Protein AF-A0A4S8KIC7-F1 (afdb_monomer_lite)

Structure (mmCIF, N/CA/C/O backbone):
data_AF-A0A4S8KIC7-F1
#
_entry.id   AF-A0A4S8KIC7-F1
#
loop_
_atom_site.group_PDB
_atom_site.id
_atom_site.type_symbol
_atom_site.label_atom_id
_atom_site.label_alt_id
_atom_site.label_comp_id
_atom_site.label_asym_id
_atom_site.label_entity_id
_atom_site.label_seq_id
_atom_site.pdbx_PDB_ins_code
_atom_site.Cartn_x
_atom_site.Cartn_y
_atom_site.Cartn_z
_atom_site.occupancy
_atom_site.B_iso_or_equiv
_atom_site.auth_seq_id
_atom_site.auth_comp_id
_atom_site.auth_asym_id
_atom_site.auth_atom_id
_atom_site.pdbx_PDB_model_num
ATOM 1 N N . ALA A 1 1 ? -53.647 -19.947 39.043 1.00 36.19 1 ALA A N 1
ATOM 2 C CA . ALA A 1 1 ? -52.900 -20.150 37.783 1.00 36.19 1 ALA A CA 1
ATOM 3 C C . ALA A 1 1 ? -53.851 -19.927 36.614 1.00 36.19 1 ALA A C 1
ATOM 5 O O . ALA A 1 1 ? -55.031 -20.215 36.811 1.00 36.19 1 ALA A O 1
ATOM 6 N N . PRO A 1 2 ? -53.386 -19.446 35.448 1.00 43.44 2 PRO A N 1
ATOM 7 C CA . PRO A 1 2 ? -51.994 -19.138 35.049 1.00 43.44 2 PRO A CA 1
ATOM 8 C C . PRO A 1 2 ? -51.741 -17.606 35.077 1.00 43.44 2 PRO A C 1
ATOM 10 O O . PRO A 1 2 ? -52.701 -16.855 35.002 1.00 43.44 2 PRO A O 1
ATOM 13 N N . GLN A 1 3 ? -50.576 -16.984 35.299 1.00 40.72 3 GLN A N 1
ATOM 14 C CA . GLN A 1 3 ? -49.141 -17.275 35.136 1.00 40.72 3 GLN A CA 1
ATOM 15 C C . GLN A 1 3 ? -48.696 -17.688 33.726 1.00 40.72 3 GLN A C 1
ATOM 17 O O . GLN A 1 3 ? -48.726 -18.859 33.371 1.00 40.72 3 GLN A O 1
ATOM 22 N N . GLY A 1 4 ? -48.221 -16.694 32.978 1.00 33.19 4 GLY A N 1
ATOM 23 C CA . GLY A 1 4 ? -47.325 -16.796 31.826 1.00 33.19 4 GLY A CA 1
ATOM 24 C C . GLY A 1 4 ? -46.971 -15.357 31.445 1.00 33.19 4 GLY A C 1
ATOM 25 O O . GLY A 1 4 ? -47.868 -14.592 31.128 1.00 33.19 4 GLY A O 1
ATOM 26 N N . GLY A 1 5 ? -45.757 -14.847 31.601 1.00 32.28 5 GLY A N 1
ATOM 27 C CA . GLY A 1 5 ? -44.450 -15.483 31.545 1.00 32.28 5 GLY A CA 1
ATOM 28 C C . GLY A 1 5 ? -43.679 -14.677 30.507 1.00 32.28 5 GLY A C 1
ATOM 29 O O . GLY A 1 5 ? -43.641 -15.072 29.348 1.00 32.28 5 GLY A O 1
ATOM 30 N N . GLU A 1 6 ? -43.181 -13.501 30.897 1.00 36.47 6 GLU A N 1
ATOM 31 C CA . GLU A 1 6 ? -42.277 -12.708 30.062 1.00 36.47 6 GLU A CA 1
ATOM 32 C C . GLU A 1 6 ? -40.991 -13.518 29.885 1.00 36.47 6 GLU A C 1
ATOM 34 O O . GLU A 1 6 ? -40.173 -13.631 30.796 1.00 36.47 6 GLU A O 1
ATOM 39 N N . GLN A 1 7 ? -40.841 -14.149 28.723 1.00 36.03 7 GLN A N 1
ATOM 40 C CA . GLN A 1 7 ? -39.557 -14.682 28.296 1.00 36.03 7 GLN A CA 1
ATOM 41 C C . GLN A 1 7 ? -38.706 -13.498 27.844 1.00 36.03 7 GLN A C 1
ATOM 43 O O . GLN A 1 7 ? -38.745 -13.088 26.685 1.00 36.03 7 GLN A O 1
ATOM 48 N N . GLY A 1 8 ? -37.968 -12.924 28.794 1.00 31.67 8 GLY A N 1
ATOM 49 C CA . GLY A 1 8 ? -36.807 -12.106 28.486 1.00 31.67 8 GLY A CA 1
ATOM 50 C C . GLY A 1 8 ? -35.814 -12.969 27.719 1.00 31.67 8 GLY A C 1
ATOM 51 O O . GLY A 1 8 ? -35.263 -13.927 28.258 1.00 31.67 8 GLY A O 1
ATOM 52 N N . TYR A 1 9 ? -35.625 -12.667 26.439 1.00 33.66 9 TYR A N 1
ATOM 53 C CA . TYR A 1 9 ? -34.443 -13.121 25.728 1.00 33.66 9 TYR A CA 1
ATOM 54 C C . TYR A 1 9 ? -33.272 -12.293 26.256 1.00 33.66 9 TYR A C 1
ATOM 56 O O . TYR A 1 9 ? -33.010 -11.200 25.760 1.00 33.66 9 TYR A O 1
ATOM 64 N N . ASP A 1 10 ? -32.589 -12.810 27.278 1.00 31.97 10 ASP A N 1
ATOM 65 C CA . ASP A 1 10 ? -31.248 -12.354 27.632 1.00 31.97 10 ASP A CA 1
ATOM 66 C C . ASP A 1 10 ? -30.319 -12.725 26.473 1.00 31.97 10 ASP A C 1
ATOM 68 O O . ASP A 1 10 ? -29.732 -13.808 26.414 1.00 31.97 10 ASP A O 1
ATOM 72 N N . ILE A 1 11 ? -30.219 -11.828 25.494 1.00 33.72 11 ILE A N 1
ATOM 73 C CA . ILE A 1 11 ? -29.096 -11.830 24.568 1.00 33.72 11 ILE A CA 1
ATOM 74 C C . ILE A 1 11 ? -27.918 -11.355 25.408 1.00 33.72 11 ILE A C 1
ATOM 76 O O . ILE A 1 11 ? -27.780 -10.163 25.675 1.00 33.72 11 ILE A O 1
ATOM 80 N N . ALA A 1 12 ? -27.095 -12.294 25.868 1.00 29.61 12 ALA A N 1
ATOM 81 C CA . ALA A 1 12 ? -25.805 -11.970 26.447 1.00 29.61 12 ALA A CA 1
ATOM 82 C C . ALA A 1 12 ? -24.982 -11.241 25.373 1.00 29.61 12 ALA A C 1
ATOM 84 O O . ALA A 1 12 ? -24.420 -11.861 24.471 1.00 29.61 12 ALA A O 1
ATOM 85 N N . ILE A 1 13 ? -24.968 -9.909 25.434 1.00 32.53 13 ILE A N 1
ATOM 86 C CA . ILE A 1 13 ? -24.064 -9.084 24.642 1.00 32.53 13 ILE A CA 1
ATOM 87 C C . ILE A 1 13 ? -22.712 -9.163 25.346 1.00 32.53 13 ILE A C 1
ATOM 89 O O . ILE A 1 13 ? -22.381 -8.347 26.201 1.00 32.53 13 ILE A O 1
ATOM 93 N N . THR A 1 14 ? -21.938 -10.197 25.032 1.00 33.72 14 THR A N 1
ATOM 94 C CA . THR A 1 14 ? -20.499 -10.185 25.291 1.00 33.72 14 THR A CA 1
ATOM 95 C C . THR A 1 14 ? -19.873 -9.223 24.295 1.00 33.72 14 THR A C 1
ATOM 97 O O . THR A 1 14 ? -19.584 -9.604 23.166 1.00 33.72 14 THR A O 1
ATOM 100 N N . THR A 1 15 ? -19.712 -7.963 24.695 1.00 36.88 15 THR A N 1
ATOM 101 C CA . THR A 1 15 ? -18.732 -7.082 24.062 1.00 36.88 15 THR A CA 1
ATOM 102 C C . THR A 1 15 ? -17.375 -7.432 24.652 1.00 36.88 15 THR A C 1
ATOM 104 O O . THR A 1 15 ? -17.170 -7.279 25.861 1.00 36.88 15 THR A O 1
ATOM 107 N N . SER A 1 16 ? -16.451 -7.902 23.823 1.00 40.59 16 SER A N 1
ATOM 108 C CA . SER A 1 16 ? -15.041 -7.784 24.174 1.00 40.59 16 SER A CA 1
ATOM 109 C C . SER A 1 16 ? -14.706 -6.288 24.219 1.00 40.59 16 SER A C 1
ATOM 111 O O . SER A 1 16 ? -15.275 -5.519 23.439 1.00 40.59 16 SER A O 1
ATOM 113 N N . PRO A 1 17 ? -13.830 -5.824 25.125 1.00 36.69 17 PRO A N 1
ATOM 114 C CA . PRO A 1 17 ? -13.201 -4.525 24.930 1.00 36.69 17 PRO A CA 1
ATOM 115 C C . PRO A 1 17 ? -12.625 -4.500 23.511 1.00 36.69 17 PRO A C 1
ATOM 117 O O . PRO A 1 17 ? -12.058 -5.511 23.085 1.00 36.69 17 PRO A O 1
ATOM 120 N N . ILE A 1 18 ? -12.742 -3.377 22.793 1.00 42.50 18 ILE A N 1
ATOM 121 C CA . ILE A 1 18 ? -11.850 -3.140 21.649 1.00 42.50 18 ILE A CA 1
ATOM 122 C C . ILE A 1 18 ? -10.452 -3.423 22.186 1.00 42.50 18 ILE A C 1
ATOM 124 O O . ILE A 1 18 ? -10.105 -2.882 23.238 1.00 42.50 18 ILE A O 1
ATOM 128 N N . GLN A 1 19 ? -9.715 -4.336 21.551 1.00 41.53 19 GLN A N 1
ATOM 129 C CA . GLN A 1 19 ? -8.368 -4.669 21.990 1.00 41.53 19 GLN A CA 1
ATOM 130 C C . GLN A 1 19 ? -7.535 -3.384 21.978 1.00 41.53 19 GLN A C 1
ATOM 132 O O . GLN A 1 19 ? -7.029 -2.952 20.946 1.00 41.53 19 GLN A O 1
ATOM 137 N N . GLU A 1 20 ? -7.397 -2.752 23.142 1.00 43.84 20 GLU A N 1
ATOM 138 C CA . GLU A 1 20 ? -6.327 -1.806 23.390 1.00 43.84 20 GLU A CA 1
ATOM 139 C C . GLU A 1 20 ? -5.037 -2.623 23.411 1.00 43.84 20 GLU A C 1
ATOM 141 O O . GLU A 1 20 ? -4.632 -3.163 24.437 1.00 43.84 20 GLU A O 1
ATOM 146 N N . GLY A 1 21 ? -4.420 -2.754 22.240 1.00 40.81 21 GLY A N 1
ATOM 147 C CA . GLY A 1 21 ? -3.062 -3.252 22.107 1.00 40.81 21 GLY A CA 1
ATOM 148 C C . GLY A 1 21 ? -2.950 -4.667 21.551 1.00 40.81 21 GLY A C 1
ATOM 149 O O . GLY A 1 21 ? -3.230 -5.665 22.212 1.00 40.81 21 GLY A O 1
ATOM 150 N N . VAL A 1 22 ? -2.359 -4.732 20.358 1.00 47.94 22 VAL A N 1
ATOM 151 C CA . VAL A 1 22 ? -1.262 -5.673 20.077 1.00 47.94 22 VAL A CA 1
ATOM 152 C C . VAL A 1 22 ? -0.297 -5.646 21.282 1.00 47.94 22 VAL A C 1
ATOM 154 O O . VAL A 1 22 ? -0.133 -4.565 21.860 1.00 47.94 22 VAL A O 1
ATOM 157 N N . PRO A 1 23 ? 0.306 -6.779 21.706 1.00 37.03 23 PRO A N 1
ATOM 158 C CA . PRO A 1 23 ? 1.160 -6.821 22.892 1.00 37.03 23 PRO A CA 1
ATOM 159 C C . PRO A 1 23 ? 2.139 -5.647 22.906 1.00 37.03 23 PRO A C 1
ATOM 161 O O . PRO A 1 23 ? 2.698 -5.330 21.852 1.00 37.03 23 PRO A O 1
ATOM 164 N N . GLU A 1 24 ? 2.311 -5.012 24.078 1.00 39.53 24 GLU A N 1
ATOM 165 C CA . GLU A 1 24 ? 3.352 -4.004 24.326 1.00 39.53 24 GLU A CA 1
ATOM 166 C C . GLU A 1 24 ? 4.579 -4.355 23.503 1.00 39.53 24 GLU A C 1
ATOM 168 O O . GLU A 1 24 ? 5.032 -5.496 23.614 1.00 39.53 24 GLU A O 1
ATOM 173 N N . ALA A 1 25 ? 5.043 -3.408 22.673 1.00 42.75 25 ALA A N 1
ATOM 174 C CA . ALA A 1 25 ? 6.206 -3.544 21.808 1.00 42.75 25 ALA A CA 1
ATOM 175 C C . ALA A 1 25 ? 7.261 -4.394 22.518 1.00 42.75 25 ALA A C 1
ATOM 177 O O . ALA A 1 25 ? 7.972 -3.910 23.402 1.00 42.75 25 ALA A O 1
ATOM 178 N N . GLY A 1 26 ? 7.274 -5.692 22.198 1.00 31.09 26 GLY A N 1
ATOM 179 C CA . GLY A 1 26 ? 8.176 -6.631 22.833 1.00 31.09 26 GLY A CA 1
ATOM 180 C C . GLY A 1 26 ? 9.554 -6.080 22.566 1.00 31.09 26 GLY A C 1
ATOM 181 O O . GLY A 1 26 ? 9.825 -5.774 21.409 1.00 31.09 26 GLY A O 1
ATOM 182 N N . ASN A 1 27 ? 10.335 -5.856 23.630 1.00 31.41 27 ASN A N 1
ATOM 183 C CA . ASN A 1 27 ? 11.675 -5.280 23.583 1.00 31.41 27 ASN A CA 1
ATOM 184 C C . ASN A 1 27 ? 12.395 -5.753 22.322 1.00 31.41 27 ASN A C 1
ATOM 186 O O . ASN A 1 27 ? 12.996 -6.832 22.307 1.00 31.41 27 ASN A O 1
ATOM 190 N N . TRP A 1 28 ? 12.347 -4.933 21.275 1.00 35.94 28 TRP A N 1
ATOM 191 C CA . TRP A 1 28 ? 13.302 -5.054 20.211 1.00 35.94 28 TRP A CA 1
ATOM 192 C C . TRP A 1 28 ? 14.625 -4.824 20.923 1.00 35.94 28 TRP A C 1
ATOM 194 O O . TRP A 1 28 ? 14.840 -3.785 21.555 1.00 35.94 28 TRP A O 1
ATOM 204 N N . LEU A 1 29 ? 15.507 -5.824 20.875 1.00 31.38 29 LEU A N 1
ATOM 205 C CA . LEU A 1 29 ? 16.918 -5.490 20.853 1.00 31.38 29 LEU A CA 1
ATOM 206 C C . LEU A 1 29 ? 17.023 -4.396 19.803 1.00 31.38 29 LEU A C 1
ATOM 208 O O . LEU A 1 29 ? 16.635 -4.625 18.661 1.00 31.38 29 LEU A O 1
ATOM 212 N N . ASP A 1 30 ? 17.429 -3.210 20.237 1.00 40.00 30 ASP A N 1
ATOM 213 C CA . ASP A 1 30 ? 17.688 -2.082 19.369 1.00 40.00 30 ASP A CA 1
ATOM 214 C C . ASP A 1 30 ? 18.748 -2.523 18.350 1.00 40.00 30 ASP A C 1
ATOM 216 O O . ASP A 1 30 ? 19.959 -2.440 18.581 1.00 40.00 30 ASP A O 1
ATOM 220 N N . THR A 1 31 ? 18.296 -3.096 17.234 1.00 40.59 31 THR A N 1
ATOM 221 C CA . THR A 1 31 ? 19.148 -3.583 16.148 1.00 40.59 31 THR A CA 1
ATOM 222 C C . THR A 1 31 ? 19.835 -2.419 15.442 1.00 40.59 31 THR A C 1
ATOM 224 O O . THR A 1 31 ? 20.752 -2.651 14.656 1.00 40.59 31 THR A O 1
ATOM 227 N N . ARG A 1 32 ? 19.538 -1.162 15.823 1.00 45.50 32 ARG A N 1
ATOM 228 C CA . ARG A 1 32 ? 20.353 0.017 15.484 1.00 45.50 32 ARG A CA 1
ATOM 229 C C . ARG A 1 32 ? 21.818 -0.126 15.887 1.00 45.50 32 ARG A C 1
ATOM 231 O O . ARG A 1 32 ? 22.658 0.608 15.384 1.00 45.50 32 ARG A O 1
ATOM 238 N N . SER A 1 33 ? 22.153 -1.059 16.778 1.00 39.94 33 SER A N 1
ATOM 239 C CA . SER A 1 33 ? 23.545 -1.305 17.162 1.00 39.94 33 SER A CA 1
ATOM 240 C C . SER A 1 33 ? 24.372 -2.076 16.117 1.00 39.94 33 SER A C 1
ATOM 242 O O . SER A 1 33 ? 25.595 -2.120 16.252 1.00 39.94 33 SER A O 1
ATOM 244 N N . SER A 1 34 ? 23.762 -2.616 15.051 1.00 44.88 34 SER A N 1
ATOM 245 C CA . SER A 1 34 ? 24.488 -3.266 13.941 1.00 44.88 34 SER A CA 1
ATOM 246 C C . SER A 1 34 ? 24.026 -2.893 12.529 1.00 44.88 34 SER A C 1
ATOM 248 O O . SER A 1 34 ? 24.691 -3.282 11.572 1.00 44.88 34 SER A O 1
ATOM 250 N N . VAL A 1 35 ? 22.925 -2.154 12.381 1.00 54.00 35 VAL A N 1
ATOM 251 C CA . VAL A 1 35 ? 22.466 -1.645 11.082 1.00 54.00 35 VAL A CA 1
ATOM 252 C C . VAL A 1 35 ? 23.336 -0.455 10.677 1.00 54.00 35 VAL A C 1
ATOM 254 O O . VAL A 1 35 ? 23.538 0.484 11.448 1.00 54.00 35 VAL A O 1
ATOM 257 N N . THR A 1 36 ? 23.901 -0.507 9.475 1.00 53.88 36 THR A N 1
ATOM 258 C CA . THR A 1 36 ? 24.663 0.607 8.907 1.00 53.88 36 THR A CA 1
ATOM 259 C C . THR A 1 36 ? 23.798 1.865 8.838 1.00 53.88 36 THR A C 1
ATOM 261 O O . THR A 1 36 ? 22.650 1.797 8.425 1.00 53.88 36 THR A O 1
ATOM 264 N N . LYS A 1 37 ? 24.361 3.022 9.202 1.00 64.81 37 LYS A N 1
ATOM 265 C CA . LYS A 1 37 ? 23.693 4.339 9.259 1.00 64.81 37 LYS A CA 1
ATOM 266 C C . LYS A 1 37 ? 23.305 4.925 7.880 1.00 64.81 37 LYS A C 1
ATOM 268 O O . LYS A 1 37 ? 23.241 6.141 7.753 1.00 64.81 37 LYS A O 1
ATOM 273 N N . TYR A 1 38 ? 23.189 4.102 6.846 1.00 79.31 38 TYR A N 1
ATOM 274 C CA . TYR A 1 38 ? 22.870 4.560 5.498 1.00 79.31 38 TYR A CA 1
ATOM 275 C C . TYR A 1 38 ? 21.392 4.330 5.249 1.00 79.31 38 TYR A C 1
ATOM 277 O O . TYR A 1 38 ? 20.903 3.224 5.475 1.00 79.31 38 TYR A O 1
ATOM 285 N N . GLU A 1 39 ? 20.716 5.375 4.801 1.00 91.00 39 GLU A N 1
ATOM 286 C CA . GLU A 1 39 ? 19.344 5.306 4.318 1.00 91.00 39 GLU A CA 1
ATOM 287 C C . GLU A 1 39 ? 19.343 4.753 2.882 1.00 91.00 39 GLU A C 1
ATOM 289 O O . GLU A 1 39 ? 20.375 4.751 2.197 1.00 91.00 39 GLU A O 1
ATOM 294 N N . LEU A 1 40 ? 18.207 4.238 2.410 1.00 94.56 40 LEU A N 1
ATOM 295 C CA . LEU A 1 40 ? 18.103 3.730 1.039 1.00 94.56 40 LEU A CA 1
ATOM 296 C C . LEU A 1 40 ? 18.411 4.849 0.037 1.00 94.56 40 LEU A C 1
ATOM 298 O O . LEU A 1 40 ? 19.139 4.623 -0.931 1.00 94.56 40 LEU A O 1
ATOM 302 N N . HIS A 1 41 ? 17.913 6.054 0.306 1.00 93.44 41 HIS A N 1
ATOM 303 C CA . HIS A 1 41 ? 18.119 7.244 -0.506 1.00 93.44 41 HIS A CA 1
ATOM 304 C C . HIS A 1 41 ? 19.598 7.659 -0.594 1.00 93.44 41 HIS A C 1
ATOM 306 O O . HIS A 1 41 ? 20.041 8.127 -1.642 1.00 93.44 41 HIS A O 1
ATOM 312 N N . ASP A 1 42 ? 20.404 7.417 0.449 1.00 92.44 42 ASP A N 1
ATOM 313 C CA . ASP A 1 42 ? 21.846 7.719 0.430 1.00 92.44 42 ASP A CA 1
ATOM 314 C C . ASP A 1 42 ? 22.605 6.872 -0.607 1.00 92.44 42 ASP A C 1
ATOM 316 O O . ASP A 1 42 ? 23.596 7.315 -1.194 1.00 92.44 42 ASP A O 1
ATOM 320 N N . VAL A 1 43 ? 22.161 5.629 -0.813 1.00 94.12 43 VAL A N 1
ATOM 321 C CA . VAL A 1 43 ? 22.787 4.662 -1.732 1.00 94.12 43 VAL A CA 1
ATOM 322 C C . VAL A 1 43 ? 22.117 4.691 -3.108 1.00 94.12 43 VAL A C 1
ATOM 324 O O . VAL A 1 43 ? 22.766 4.492 -4.141 1.00 94.12 43 VAL A O 1
ATOM 327 N N . HIS A 1 44 ? 20.814 4.949 -3.133 1.00 95.06 44 HIS A N 1
ATOM 328 C CA . HIS A 1 44 ? 19.971 4.964 -4.317 1.00 95.06 44 HIS A CA 1
ATOM 329 C C . HIS A 1 44 ? 19.120 6.249 -4.339 1.00 95.06 44 HIS A C 1
ATOM 331 O O . HIS A 1 44 ? 17.945 6.207 -3.978 1.00 95.06 44 HIS A O 1
ATOM 337 N N . PRO A 1 45 ? 19.666 7.378 -4.835 1.00 94.38 45 PRO A N 1
ATOM 338 C CA . PRO A 1 45 ? 19.066 8.716 -4.698 1.00 94.38 45 PRO A CA 1
ATOM 339 C C . PRO A 1 45 ? 17.752 8.929 -5.464 1.00 94.38 45 PRO A C 1
ATOM 341 O O . PRO A 1 45 ? 17.134 9.981 -5.356 1.00 94.38 45 PRO A O 1
ATOM 344 N N . HIS A 1 46 ? 17.312 7.944 -6.246 1.00 95.38 46 HIS A N 1
ATOM 345 C CA . HIS A 1 46 ? 16.040 7.984 -6.969 1.00 95.38 46 HIS A CA 1
ATOM 346 C C . HIS A 1 46 ? 14.925 7.205 -6.264 1.00 95.38 46 HIS A C 1
ATOM 348 O O . HIS A 1 46 ? 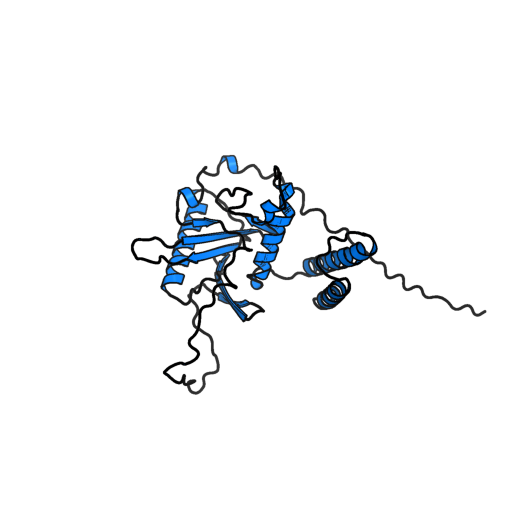13.825 7.107 -6.802 1.00 95.38 46 HIS A O 1
ATOM 354 N N . PHE A 1 47 ? 15.193 6.637 -5.085 1.00 97.06 47 PHE A N 1
ATOM 355 C CA . PHE A 1 47 ? 14.160 6.058 -4.233 1.00 97.06 47 PHE A CA 1
ATOM 356 C C . PHE A 1 47 ? 13.579 7.109 -3.304 1.00 97.06 47 PHE A C 1
ATOM 358 O O . PHE A 1 47 ? 14.317 7.816 -2.624 1.00 97.06 47 PHE A O 1
ATOM 365 N N . TYR A 1 48 ? 12.254 7.163 -3.248 1.00 95.75 48 TYR A N 1
ATOM 366 C CA . TYR A 1 48 ? 11.518 8.056 -2.373 1.00 95.75 48 TYR A CA 1
ATOM 367 C C . TYR A 1 48 ? 10.492 7.258 -1.568 1.00 95.75 48 TYR A C 1
ATOM 369 O O . TYR A 1 48 ? 9.703 6.502 -2.149 1.00 95.75 48 TYR A O 1
ATOM 377 N N . PRO A 1 49 ? 10.472 7.401 -0.236 1.00 96.19 49 PRO A N 1
ATOM 378 C CA . PRO A 1 49 ? 9.415 6.811 0.559 1.00 96.19 49 PRO A CA 1
ATOM 379 C C . PRO A 1 49 ? 8.078 7.491 0.236 1.00 96.19 49 PRO A C 1
ATOM 381 O O . PRO A 1 49 ? 8.017 8.693 -0.025 1.00 96.19 49 PRO A O 1
ATOM 384 N N . MET A 1 50 ? 6.988 6.727 0.258 1.00 94.50 50 MET A N 1
ATOM 385 C CA . MET A 1 50 ? 5.635 7.255 0.067 1.00 94.50 50 MET A CA 1
ATOM 386 C C . MET A 1 50 ? 4.655 6.691 1.095 1.00 94.50 50 MET A C 1
ATOM 388 O O . MET A 1 50 ? 4.873 5.616 1.653 1.00 94.50 50 MET A O 1
ATOM 392 N N . LEU A 1 51 ? 3.543 7.390 1.315 1.00 95.75 51 LEU A N 1
ATOM 393 C CA . LEU A 1 51 ? 2.410 6.854 2.062 1.00 95.75 51 LEU A CA 1
ATOM 394 C C . LEU A 1 51 ? 1.443 6.142 1.104 1.00 95.75 51 LEU A C 1
ATOM 396 O O . LEU A 1 51 ? 1.261 6.585 -0.028 1.00 95.75 51 LEU A O 1
ATOM 400 N N . PRO A 1 52 ? 0.749 5.083 1.544 1.00 96.12 52 PRO A N 1
ATOM 401 C CA . PRO A 1 52 ? -0.356 4.494 0.797 1.00 96.12 52 PRO A CA 1
ATOM 402 C C . PRO A 1 52 ? -1.394 5.529 0.342 1.00 96.12 52 PRO A C 1
ATOM 404 O O . PRO A 1 52 ? -1.840 5.475 -0.801 1.00 96.12 52 PRO A O 1
ATOM 407 N N . GLU A 1 53 ? -1.746 6.497 1.195 1.00 93.69 53 GLU A N 1
ATOM 408 C CA . GLU A 1 53 ? -2.738 7.528 0.858 1.00 93.69 53 GLU A CA 1
ATOM 409 C C . GLU A 1 53 ? -2.314 8.482 -0.269 1.00 93.69 53 GLU A C 1
ATOM 411 O O . GLU A 1 53 ? -3.176 9.115 -0.872 1.00 93.69 53 GLU A O 1
ATOM 416 N N . THR A 1 54 ? -1.015 8.571 -0.587 1.00 90.62 54 THR A N 1
ATOM 417 C CA .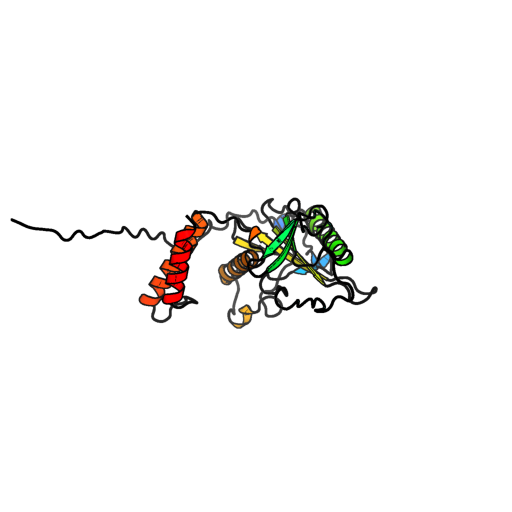 THR A 1 54 ? -0.508 9.397 -1.697 1.00 90.62 54 THR A CA 1
ATOM 418 C C . THR A 1 54 ? -0.456 8.643 -3.026 1.00 90.62 54 THR A C 1
ATOM 420 O O . THR A 1 54 ? 0.083 9.152 -4.010 1.00 90.62 54 THR A O 1
ATOM 423 N N . SER A 1 55 ? -1.021 7.431 -3.080 1.00 87.56 55 SER A N 1
ATOM 424 C CA . SER A 1 55 ? -1.194 6.679 -4.323 1.00 87.56 55 SER A CA 1
ATOM 425 C C . SER A 1 55 ? -1.953 7.501 -5.367 1.00 87.56 55 SER A C 1
ATOM 427 O O . SER A 1 55 ? -3.067 7.966 -5.134 1.00 87.56 55 SER A O 1
ATOM 429 N N . THR A 1 56 ? -1.378 7.604 -6.563 1.00 83.31 56 THR A N 1
ATOM 430 C CA . THR A 1 56 ? -1.961 8.315 -7.711 1.00 83.31 56 THR A CA 1
ATOM 431 C C . THR A 1 56 ? -2.913 7.440 -8.526 1.00 83.31 56 THR A C 1
ATOM 433 O O . THR A 1 56 ? -3.335 7.834 -9.614 1.00 83.31 56 THR A O 1
ATOM 436 N N . ARG A 1 57 ? -3.297 6.255 -8.023 1.00 83.44 57 ARG A N 1
ATOM 437 C CA . ARG A 1 57 ? -4.179 5.302 -8.720 1.00 83.44 57 ARG A CA 1
ATOM 438 C C . ARG A 1 57 ? -5.428 5.963 -9.310 1.00 83.44 57 ARG A C 1
ATOM 440 O O . ARG A 1 57 ? -5.826 5.625 -10.422 1.00 83.44 57 ARG A O 1
ATOM 447 N N . TYR A 1 58 ? -6.063 6.866 -8.563 1.00 77.56 58 TYR A N 1
ATOM 448 C CA . TYR A 1 58 ? -7.307 7.526 -8.980 1.00 77.56 58 TYR A CA 1
ATOM 449 C C . TYR A 1 58 ? -7.085 8.731 -9.902 1.00 77.56 58 TYR A C 1
ATOM 451 O O . TYR A 1 58 ? -8.016 9.148 -10.591 1.00 77.56 58 TYR A O 1
ATOM 459 N N . ASP A 1 59 ? -5.856 9.241 -9.963 1.00 75.62 59 ASP A N 1
ATOM 460 C CA . ASP A 1 59 ? -5.461 10.360 -10.820 1.00 75.62 59 ASP A CA 1
ATOM 461 C C . ASP A 1 59 ? -4.892 9.879 -12.163 1.00 75.62 59 ASP A C 1
ATOM 463 O O . ASP A 1 59 ? -5.014 10.565 -13.184 1.00 75.62 59 ASP A O 1
ATOM 467 N N . ALA A 1 60 ? -4.314 8.671 -12.181 1.00 64.31 60 ALA A N 1
ATOM 468 C CA . ALA A 1 60 ? -3.721 8.012 -13.338 1.00 64.31 60 ALA A CA 1
ATOM 469 C C . ALA A 1 60 ? -4.791 7.576 -14.357 1.00 64.31 60 ALA A C 1
ATOM 471 O O . ALA A 1 60 ? -5.074 6.397 -14.576 1.00 64.31 60 ALA A O 1
ATOM 472 N N . THR A 1 61 ? -5.395 8.551 -15.031 1.00 56.12 61 THR A N 1
ATOM 473 C CA . THR A 1 61 ? -6.334 8.320 -16.131 1.00 56.12 61 THR A CA 1
ATOM 474 C C . THR A 1 61 ? -5.571 8.018 -17.418 1.00 56.12 61 THR A C 1
ATOM 476 O O . THR A 1 61 ? -5.500 8.820 -18.348 1.00 56.12 61 THR A O 1
ATOM 479 N N . GLY A 1 62 ? -4.997 6.816 -17.498 1.00 61.31 62 GLY A N 1
ATOM 480 C CA . GLY A 1 62 ? -4.578 6.256 -18.779 1.00 61.31 62 GLY A CA 1
ATOM 481 C C . GLY A 1 62 ? -5.780 6.246 -19.725 1.00 61.31 62 GLY A C 1
ATOM 482 O O . GLY A 1 62 ? -6.757 5.531 -19.499 1.00 61.31 62 GLY A O 1
ATOM 483 N N . THR A 1 63 ? -5.757 7.079 -20.765 1.00 65.31 63 THR A N 1
ATOM 484 C CA . THR A 1 63 ? -6.864 7.150 -21.722 1.00 65.31 63 THR A CA 1
ATOM 485 C C . THR A 1 63 ? -6.644 6.123 -22.821 1.00 65.31 63 THR A C 1
ATOM 487 O O . THR A 1 63 ? -5.726 6.218 -23.629 1.00 65.31 63 THR A O 1
ATOM 490 N N . ILE A 1 64 ? -7.511 5.115 -22.864 1.00 70.19 64 ILE A N 1
ATOM 491 C CA . ILE A 1 64 ? -7.582 4.206 -24.006 1.00 70.19 64 ILE A CA 1
ATOM 492 C C . ILE A 1 64 ? -8.420 4.895 -25.081 1.00 70.19 64 ILE A C 1
ATOM 494 O O . ILE A 1 64 ? -9.518 5.388 -24.802 1.00 70.19 64 ILE A O 1
ATOM 498 N N . SER A 1 65 ? -7.911 4.934 -26.316 1.00 78.25 65 SER A N 1
ATOM 499 C CA . SER A 1 65 ? -8.682 5.460 -27.444 1.00 78.25 65 SER A CA 1
ATOM 500 C C . SER A 1 65 ? -10.017 4.727 -27.552 1.00 78.25 65 SER A C 1
ATOM 502 O O . SER A 1 65 ? -10.070 3.498 -27.593 1.00 78.25 65 SER A O 1
ATOM 504 N N . ARG A 1 66 ? -11.110 5.492 -27.636 1.00 79.50 66 ARG A N 1
ATOM 505 C CA . ARG A 1 66 ? -12.458 4.940 -27.845 1.00 79.50 66 ARG A CA 1
ATOM 506 C C . ARG A 1 66 ? -12.599 4.268 -29.207 1.00 79.50 66 ARG A C 1
ATOM 508 O O . ARG A 1 66 ? -13.466 3.417 -29.382 1.00 79.50 66 ARG A O 1
ATOM 515 N N . GLU A 1 67 ? -11.774 4.680 -30.161 1.00 84.00 67 GLU A N 1
ATOM 516 C CA . GLU A 1 67 ? -11.769 4.174 -31.523 1.00 84.00 67 GLU A CA 1
ATOM 517 C C . GLU A 1 67 ? -10.454 3.438 -31.772 1.00 84.00 67 GLU A C 1
ATOM 519 O O . GLU A 1 67 ? -9.368 4.005 -31.633 1.00 84.00 67 GLU A O 1
ATOM 524 N N . SER A 1 68 ? -10.563 2.163 -32.136 1.00 79.88 68 SER A N 1
ATOM 525 C CA . SER A 1 68 ? -9.459 1.408 -32.719 1.00 79.88 68 SER A CA 1
ATOM 526 C C . SER A 1 68 ? -9.600 1.480 -34.240 1.00 79.88 68 SER A C 1
ATOM 528 O O . SER A 1 68 ? -10.698 1.213 -34.740 1.00 79.88 68 SER A O 1
ATOM 530 N N . PRO A 1 69 ? -8.532 1.811 -34.991 1.00 78.62 69 PRO A N 1
ATOM 531 C CA . PRO A 1 69 ? -8.579 1.802 -36.453 1.00 78.62 69 PRO A CA 1
ATOM 532 C C . PRO A 1 69 ? -8.890 0.401 -37.001 1.00 78.62 69 PRO A C 1
ATOM 534 O O . PRO A 1 69 ? -9.497 0.273 -38.063 1.00 78.62 69 PRO A O 1
ATOM 537 N N . ASP A 1 70 ? -8.546 -0.641 -36.239 1.00 84.19 70 ASP A N 1
ATOM 538 C CA . ASP A 1 70 ? -8.770 -2.031 -36.602 1.00 84.19 70 ASP A CA 1
ATOM 539 C C . ASP A 1 70 ? -9.871 -2.673 -35.754 1.00 84.19 70 ASP A C 1
ATOM 541 O O . ASP A 1 70 ? -9.893 -2.580 -34.522 1.00 84.19 70 ASP A O 1
ATOM 545 N N . THR A 1 71 ? -10.779 -3.390 -36.421 1.00 86.25 71 THR A N 1
ATOM 546 C CA . THR A 1 71 ? -11.756 -4.250 -35.744 1.00 86.25 71 THR A CA 1
ATOM 547 C C . THR A 1 71 ? -11.052 -5.495 -35.214 1.00 86.25 71 THR A C 1
ATO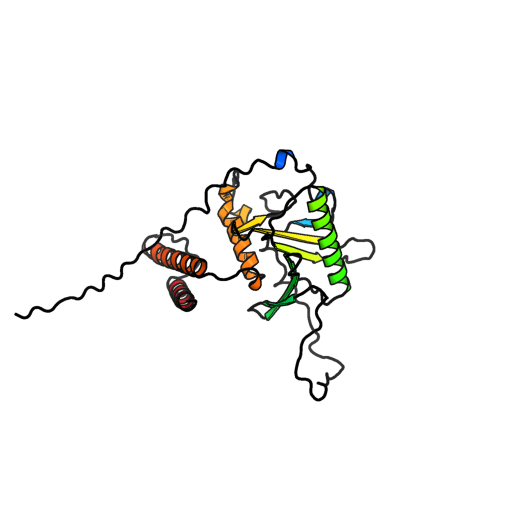M 549 O O . THR A 1 71 ? -10.611 -6.340 -35.999 1.00 86.25 71 THR A O 1
ATOM 552 N N . TYR A 1 72 ? -10.994 -5.642 -33.889 1.00 86.12 72 TYR A N 1
ATOM 553 C CA . TYR A 1 72 ? -10.493 -6.863 -33.264 1.00 86.12 72 TYR A CA 1
ATOM 554 C C . TYR A 1 72 ? -11.355 -8.068 -33.668 1.00 86.12 72 TYR A C 1
ATOM 556 O O . TYR A 1 72 ? -12.581 -8.055 -33.531 1.00 86.12 72 TYR A O 1
ATOM 564 N N . LYS A 1 73 ? -10.715 -9.128 -34.170 1.00 91.50 73 LYS A N 1
ATOM 565 C CA . LYS A 1 73 ? -11.382 -10.378 -34.551 1.00 91.50 73 LYS A CA 1
ATOM 566 C C . LYS A 1 73 ? -11.077 -11.441 -33.510 1.00 91.50 73 LYS A C 1
ATOM 568 O O . LYS A 1 73 ? -9.932 -11.861 -33.392 1.00 91.50 73 LYS A O 1
ATOM 573 N N . ILE A 1 74 ? -12.107 -11.910 -32.811 1.00 90.81 74 ILE A N 1
ATOM 574 C CA . ILE A 1 74 ? -11.986 -13.043 -31.890 1.00 90.81 74 ILE A CA 1
ATOM 575 C C . ILE A 1 74 ? -11.702 -14.304 -32.723 1.00 90.81 74 ILE A C 1
ATOM 577 O O . ILE A 1 74 ? -12.540 -14.666 -33.557 1.00 90.81 74 ILE A O 1
ATOM 581 N N . PRO A 1 75 ? -10.553 -14.979 -32.535 1.00 91.06 75 PRO A N 1
ATOM 582 C CA . PRO A 1 75 ? -10.247 -16.189 -33.288 1.00 91.06 75 PRO A CA 1
ATOM 583 C C . PRO A 1 75 ? -11.277 -17.303 -33.054 1.00 91.06 75 PRO A C 1
ATOM 585 O O . PRO A 1 75 ? -11.905 -17.404 -31.995 1.00 91.06 75 PRO A O 1
ATOM 588 N N . HIS A 1 76 ? -11.452 -18.174 -34.053 1.00 89.12 76 HIS A N 1
ATOM 589 C CA . HIS A 1 76 ? -12.321 -19.340 -33.908 1.00 89.12 76 HIS A CA 1
ATOM 590 C C . HIS A 1 76 ? -11.856 -20.212 -32.737 1.00 89.12 76 HIS A C 1
ATOM 592 O O . HIS A 1 76 ? -10.669 -20.482 -32.580 1.00 89.12 76 HIS A O 1
ATOM 598 N N . SER A 1 77 ? -12.818 -20.679 -31.939 1.00 90.75 77 SER A N 1
ATOM 599 C CA . SER A 1 77 ? -12.582 -21.558 -30.787 1.00 90.75 77 SER A CA 1
ATOM 600 C C . SER A 1 77 ? -11.797 -20.941 -29.620 1.00 90.75 77 SER A C 1
ATOM 602 O O . SER A 1 77 ? -11.437 -21.679 -28.702 1.00 90.75 77 SER A O 1
ATOM 604 N N . THR A 1 78 ? -11.615 -19.616 -29.576 1.00 89.88 78 THR A N 1
ATOM 605 C CA . THR A 1 78 ? -11.136 -18.924 -28.371 1.00 89.88 78 THR A CA 1
ATOM 606 C C . THR A 1 78 ? -12.124 -19.126 -27.224 1.00 89.88 78 THR A C 1
ATOM 608 O O . THR A 1 78 ? -13.296 -18.766 -27.320 1.00 89.88 78 THR A O 1
ATOM 611 N N . ARG A 1 79 ? -11.655 -19.740 -26.134 1.00 86.75 79 ARG A N 1
ATOM 612 C CA . ARG A 1 79 ? -12.435 -19.971 -24.900 1.00 86.75 79 ARG A CA 1
ATOM 613 C C . ARG A 1 79 ? -11.890 -19.207 -23.696 1.00 86.75 79 ARG A C 1
ATOM 615 O O . ARG A 1 79 ? -12.520 -19.221 -22.645 1.00 86.75 79 ARG A O 1
ATOM 622 N N . ARG A 1 80 ? -10.711 -18.600 -23.837 1.00 84.81 80 ARG A N 1
ATOM 623 C CA . ARG A 1 80 ? -10.002 -17.869 -22.788 1.00 84.81 80 ARG A CA 1
ATOM 624 C C . ARG A 1 80 ? -9.548 -16.531 -23.350 1.00 84.81 80 ARG A C 1
ATOM 626 O O . ARG A 1 80 ? -9.067 -16.484 -24.477 1.00 84.81 80 ARG A O 1
ATOM 633 N N . PHE A 1 81 ? -9.726 -15.486 -22.556 1.00 82.50 81 PHE A N 1
ATOM 634 C CA . PHE A 1 81 ? -9.368 -14.102 -22.872 1.00 82.50 81 PHE A CA 1
ATOM 635 C C . PHE A 1 81 ? -8.392 -13.591 -21.811 1.00 82.50 81 PHE A C 1
ATOM 637 O O . PHE A 1 81 ? -8.591 -12.548 -21.195 1.00 82.50 81 PHE A O 1
ATOM 644 N N . GLU A 1 82 ? -7.393 -14.413 -21.516 1.00 79.12 82 GLU A N 1
ATOM 645 C CA . GLU A 1 82 ? -6.342 -14.074 -20.567 1.00 79.12 82 GLU A CA 1
ATOM 646 C C . GLU A 1 82 ? -5.362 -13.140 -21.286 1.00 79.12 82 GLU A C 1
ATOM 648 O O . GLU A 1 82 ? -4.937 -13.436 -22.402 1.00 79.12 82 GLU A O 1
ATOM 653 N N . GLU A 1 83 ? -5.055 -11.992 -20.680 1.00 73.62 83 GLU A N 1
ATOM 654 C CA . GLU A 1 83 ? -3.930 -11.179 -21.144 1.00 73.62 83 GLU A CA 1
ATOM 655 C C . GLU A 1 83 ? -2.644 -11.848 -20.672 1.00 73.62 83 GLU A C 1
ATOM 657 O O . GLU A 1 83 ? -2.601 -12.415 -19.574 1.00 73.62 83 GLU A O 1
ATOM 662 N N . GLU A 1 84 ? -1.607 -11.776 -21.498 1.00 80.25 84 GLU A N 1
ATOM 663 C CA . GLU A 1 84 ? -0.270 -12.176 -21.083 1.00 80.25 84 GLU A CA 1
ATOM 664 C C . GLU A 1 84 ? 0.164 -11.304 -19.899 1.00 80.25 84 GLU A C 1
ATOM 666 O O . GLU A 1 84 ? -0.069 -10.095 -19.875 1.00 80.25 84 GLU A O 1
ATOM 671 N N . GLN A 1 85 ? 0.754 -11.940 -18.891 1.00 87.50 85 GLN A N 1
ATOM 672 C CA . GLN A 1 85 ? 1.333 -11.264 -17.737 1.00 87.50 85 GLN A CA 1
ATOM 673 C C . GLN A 1 85 ? 2.831 -11.577 -17.697 1.00 87.50 85 GLN A C 1
ATOM 675 O O . GLN A 1 85 ? 3.213 -12.686 -18.090 1.00 87.50 85 GLN A O 1
ATOM 680 N N . PRO A 1 86 ? 3.669 -10.644 -17.217 1.00 93.31 86 PRO A N 1
ATOM 681 C CA . PRO A 1 86 ? 5.091 -10.899 -17.045 1.00 93.31 86 PRO A CA 1
ATOM 682 C C . PRO A 1 86 ? 5.360 -12.153 -16.207 1.00 93.31 86 PRO A C 1
ATOM 684 O O . PRO A 1 86 ? 4.595 -12.495 -15.296 1.00 93.31 86 PRO A O 1
ATOM 687 N N . GLU A 1 87 ? 6.451 -12.853 -16.516 1.00 94.12 87 GLU A N 1
ATOM 688 C CA . GLU A 1 87 ? 6.856 -14.044 -15.771 1.00 94.12 87 GLU A CA 1
ATOM 689 C C . GLU A 1 87 ? 7.082 -13.701 -14.290 1.00 94.12 87 GLU A C 1
ATOM 691 O O . GLU A 1 87 ? 7.620 -12.653 -13.954 1.00 94.12 87 GLU A O 1
ATOM 696 N N . GLY A 1 88 ? 6.624 -14.566 -13.384 1.00 95.69 88 GLY A N 1
ATOM 697 C CA . GLY A 1 88 ? 6.732 -14.329 -11.940 1.00 95.69 88 GLY A CA 1
ATOM 698 C C . GLY A 1 88 ? 5.691 -13.365 -11.362 1.00 95.69 88 GLY A C 1
ATOM 699 O O . GLY A 1 88 ? 5.554 -13.314 -10.142 1.00 95.69 88 GLY A O 1
ATOM 700 N N . TRP A 1 89 ? 4.892 -12.678 -12.185 1.00 96.94 89 TRP A N 1
ATOM 701 C CA . TRP A 1 89 ? 3.848 -11.760 -11.726 1.00 96.94 89 TRP A CA 1
ATOM 702 C C . TRP A 1 89 ? 2.448 -12.368 -11.809 1.00 96.94 89 TRP A C 1
ATOM 704 O O . TRP A 1 89 ? 2.133 -13.184 -12.675 1.00 96.94 89 TRP A O 1
ATOM 714 N N . LYS A 1 90 ? 1.577 -11.951 -10.889 1.00 95.62 90 LYS A N 1
ATOM 715 C CA . LYS A 1 90 ? 0.139 -12.228 -10.900 1.00 95.62 90 LYS A CA 1
ATOM 716 C C . LYS A 1 90 ? -0.622 -10.928 -11.061 1.00 95.62 90 LYS A C 1
ATOM 718 O O . LYS A 1 90 ? -0.456 -10.015 -10.257 1.00 95.62 90 LYS A O 1
ATOM 723 N N . ARG A 1 91 ? -1.492 -10.870 -12.061 1.00 94.25 91 ARG A N 1
ATOM 724 C CA . ARG A 1 91 ? -2.445 -9.774 -12.230 1.00 94.25 91 ARG A CA 1
ATOM 725 C C . ARG A 1 91 ? -3.694 -10.010 -11.379 1.00 94.25 91 ARG A C 1
ATOM 727 O O . ARG A 1 91 ? -4.274 -11.096 -11.417 1.00 94.25 91 ARG A O 1
ATOM 734 N N . SER A 1 92 ? -4.145 -8.963 -10.703 1.00 93.81 92 SER A N 1
ATOM 735 C CA . SER A 1 92 ? -5.388 -8.926 -9.934 1.00 93.81 92 SER A CA 1
ATOM 736 C C . SER A 1 92 ? -6.259 -7.752 -10.378 1.00 93.81 92 SER A C 1
ATOM 738 O O . SER A 1 92 ? -5.777 -6.774 -10.952 1.00 93.81 92 SER A O 1
ATOM 740 N N . THR A 1 93 ? -7.558 -7.851 -10.105 1.00 92.56 93 THR A N 1
ATOM 741 C CA . THR A 1 93 ? -8.530 -6.785 -10.364 1.00 92.56 93 THR A CA 1
ATOM 742 C C . THR A 1 93 ? -9.079 -6.292 -9.034 1.00 92.56 93 THR A C 1
ATOM 744 O O . THR A 1 93 ? -9.619 -7.068 -8.248 1.00 92.56 93 THR A O 1
ATOM 747 N N . HIS A 1 94 ? -8.910 -5.000 -8.778 1.00 94.44 94 HIS A N 1
ATOM 748 C CA . HIS A 1 94 ? -9.505 -4.285 -7.660 1.00 94.44 94 HIS A CA 1
ATOM 749 C C . HIS A 1 94 ? -11.042 -4.351 -7.752 1.00 94.44 94 HIS A C 1
ATOM 751 O O . HIS A 1 94 ? -11.569 -4.362 -8.866 1.00 94.44 94 HIS A O 1
ATOM 757 N N . PRO A 1 95 ? -11.791 -4.349 -6.632 1.00 93.19 95 PRO A N 1
ATOM 758 C CA . PRO A 1 95 ? -13.257 -4.312 -6.649 1.00 93.19 95 PRO A CA 1
ATOM 759 C C . PRO A 1 95 ? -13.858 -3.164 -7.474 1.00 93.19 95 PRO A C 1
ATOM 761 O O . PRO A 1 95 ? -14.959 -3.295 -7.999 1.00 93.19 95 PRO A O 1
ATOM 764 N N . GLU A 1 96 ? -13.118 -2.067 -7.640 1.00 91.50 96 GLU A N 1
ATOM 765 C CA . GLU A 1 96 ? -13.517 -0.915 -8.466 1.00 91.50 96 GLU A CA 1
ATOM 766 C C . GLU A 1 96 ? -13.090 -1.034 -9.944 1.00 91.50 96 GLU A C 1
ATOM 768 O O . GLU A 1 96 ? -13.307 -0.125 -10.739 1.00 91.50 96 GLU A O 1
ATOM 773 N N . GLY A 1 97 ? -12.484 -2.157 -10.339 1.00 89.19 97 GLY A N 1
ATOM 774 C CA . GLY A 1 97 ? -12.135 -2.488 -11.724 1.00 89.19 97 GLY A CA 1
ATOM 775 C C . GLY A 1 97 ? -10.696 -2.168 -12.139 1.00 89.19 97 GLY A C 1
ATOM 776 O O . GLY A 1 97 ? -10.237 -2.705 -13.147 1.00 89.19 97 GLY A O 1
ATOM 777 N N . ALA A 1 98 ? -9.963 -1.356 -11.372 1.00 89.25 98 ALA A N 1
ATOM 778 C CA . ALA A 1 98 ? -8.544 -1.091 -11.621 1.00 89.25 98 ALA A CA 1
ATOM 779 C C . ALA A 1 98 ? -7.707 -2.378 -11.506 1.00 89.25 98 ALA A C 1
ATOM 781 O O . ALA A 1 98 ? -8.003 -3.255 -10.694 1.00 89.25 98 ALA A O 1
ATOM 782 N N . ARG A 1 99 ? -6.656 -2.511 -12.316 1.00 91.81 99 ARG A N 1
ATOM 783 C CA . ARG A 1 99 ? -5.730 -3.649 -12.232 1.00 91.81 99 ARG A CA 1
ATOM 784 C C . ARG A 1 99 ? -4.528 -3.302 -11.367 1.00 91.81 99 ARG A C 1
ATOM 786 O O . ARG A 1 99 ? -4.101 -2.158 -11.367 1.00 91.81 99 ARG A O 1
ATOM 793 N N . TYR A 1 100 ? -3.967 -4.314 -10.724 1.00 95.19 100 TYR A N 1
ATOM 794 C CA . TYR A 1 100 ? -2.693 -4.236 -10.016 1.00 95.19 100 TYR A CA 1
ATOM 795 C C . TYR A 1 100 ? -1.960 -5.571 -10.126 1.00 95.19 100 TYR A C 1
ATOM 797 O O . TYR A 1 100 ? -2.546 -6.586 -10.528 1.00 95.19 100 TYR A O 1
ATOM 805 N N . PHE A 1 101 ? -0.679 -5.580 -9.776 1.00 96.62 101 PHE A N 1
ATOM 806 C CA . PHE A 1 101 ? 0.187 -6.738 -9.943 1.00 96.62 101 PHE A CA 1
ATOM 807 C C . PHE A 1 101 ? 0.854 -7.133 -8.631 1.00 96.62 101 PHE A C 1
ATOM 809 O O . PHE A 1 101 ? 1.162 -6.293 -7.788 1.00 96.62 101 PHE A O 1
ATOM 816 N N . PHE A 1 102 ? 1.069 -8.435 -8.466 1.00 97.62 102 PHE A N 1
ATOM 817 C CA . PHE A 1 102 ? 1.704 -9.021 -7.296 1.00 97.62 102 PHE A CA 1
ATOM 818 C C . PHE A 1 102 ? 2.752 -10.058 -7.699 1.00 97.62 102 PHE A C 1
ATOM 820 O O . PHE A 1 102 ? 2.441 -11.010 -8.416 1.00 97.62 102 PHE A O 1
ATOM 827 N N . HIS A 1 103 ? 3.973 -9.917 -7.194 1.00 97.56 103 HIS A N 1
ATOM 828 C CA . HIS A 1 103 ? 5.037 -10.903 -7.321 1.00 97.56 103 HIS A CA 1
ATOM 829 C C . HIS A 1 103 ? 5.038 -11.824 -6.082 1.00 97.56 103 HIS A C 1
ATOM 831 O O . HIS A 1 103 ? 5.604 -11.461 -5.047 1.00 97.56 103 HIS A O 1
ATOM 837 N N . PRO A 1 104 ? 4.456 -13.040 -6.139 1.00 95.81 104 PRO A N 1
ATOM 838 C CA . PRO A 1 104 ? 4.264 -13.908 -4.974 1.00 95.81 104 PRO A CA 1
ATOM 839 C C . PRO A 1 104 ? 5.552 -14.355 -4.281 1.00 95.81 104 PRO A C 1
ATOM 841 O O . PRO A 1 104 ? 5.527 -14.525 -3.060 1.00 95.81 104 PRO A O 1
ATOM 844 N N . ASP A 1 105 ? 6.641 -14.541 -5.029 1.00 94.81 105 ASP A N 1
ATOM 845 C CA . ASP A 1 105 ? 7.911 -15.012 -4.461 1.00 94.81 105 ASP A CA 1
ATOM 846 C C . ASP A 1 105 ? 8.672 -13.895 -3.739 1.00 94.81 105 ASP A C 1
ATOM 848 O O . ASP A 1 105 ? 9.216 -14.125 -2.663 1.00 94.81 105 ASP A O 1
ATOM 852 N N . LYS A 1 106 ? 8.662 -12.672 -4.289 1.00 95.12 106 LYS A N 1
ATOM 853 C CA . LYS A 1 106 ? 9.326 -11.500 -3.694 1.00 95.12 106 LYS A CA 1
ATOM 854 C C . LYS A 1 106 ? 8.417 -10.655 -2.792 1.00 95.12 106 LYS A C 1
ATOM 856 O O . LYS A 1 106 ? 8.894 -9.703 -2.192 1.00 95.12 106 LYS A O 1
ATOM 861 N N . LYS A 1 107 ? 7.123 -10.987 -2.703 1.00 96.56 107 LYS A N 1
ATOM 862 C CA . LYS A 1 107 ? 6.096 -10.249 -1.941 1.00 96.56 107 LYS A CA 1
ATOM 863 C C . LYS A 1 107 ? 5.977 -8.772 -2.335 1.00 96.56 107 LYS A C 1
ATOM 865 O O . LYS A 1 107 ? 5.800 -7.912 -1.477 1.00 96.56 107 LYS A O 1
ATOM 870 N N . VAL A 1 108 ? 6.054 -8.492 -3.637 1.00 97.94 108 VAL A N 1
ATOM 871 C CA . VAL A 1 108 ? 6.005 -7.121 -4.171 1.00 97.94 108 VAL A CA 1
ATOM 872 C C . VAL A 1 108 ? 4.656 -6.836 -4.812 1.00 97.94 108 VAL A C 1
ATOM 874 O O . VAL A 1 108 ? 4.226 -7.603 -5.670 1.00 97.94 108 VAL A O 1
ATOM 877 N N . TYR A 1 109 ? 4.014 -5.737 -4.431 1.00 98.00 109 TYR A N 1
ATOM 878 C CA . TYR A 1 109 ? 2.849 -5.175 -5.110 1.00 98.00 109 TYR A CA 1
ATOM 879 C C . TYR A 1 109 ? 3.237 -3.954 -5.937 1.00 98.00 109 TYR A C 1
ATOM 881 O O . TYR A 1 109 ? 4.138 -3.202 -5.566 1.00 98.00 109 TYR A O 1
ATOM 889 N N . THR A 1 110 ? 2.529 -3.739 -7.041 1.00 96.88 110 THR A N 1
ATOM 890 C CA . THR A 1 110 ? 2.627 -2.504 -7.819 1.00 96.88 110 THR A CA 1
ATOM 891 C C . THR A 1 110 ? 1.318 -2.207 -8.545 1.00 96.88 110 THR A C 1
ATOM 893 O O . THR A 1 110 ? 0.629 -3.123 -9.008 1.00 96.88 110 THR A O 1
ATOM 896 N N . ASP A 1 111 ? 0.983 -0.922 -8.634 1.00 94.25 111 ASP A N 1
ATOM 897 C CA . ASP A 1 111 ? -0.061 -0.399 -9.524 1.00 94.25 111 ASP A CA 1
ATOM 898 C C . ASP A 1 111 ? 0.493 0.021 -10.890 1.00 94.25 111 ASP A C 1
ATOM 900 O O . ASP A 1 111 ? -0.280 0.267 -11.821 1.00 94.25 111 ASP A O 1
ATOM 904 N N . ALA A 1 112 ? 1.821 0.061 -11.037 1.00 93.44 112 ALA A N 1
ATOM 905 C CA . ALA A 1 112 ? 2.469 0.420 -12.282 1.00 93.44 112 ALA A CA 1
ATOM 906 C C . ALA A 1 112 ? 2.054 -0.544 -13.400 1.00 93.44 112 ALA A C 1
ATOM 908 O O . ALA A 1 112 ? 1.851 -1.749 -13.204 1.00 93.44 112 ALA A O 1
ATOM 909 N N . ASN A 1 113 ? 1.933 -0.011 -14.614 1.00 91.88 113 ASN A N 1
ATOM 910 C CA . ASN A 1 113 ? 1.562 -0.802 -15.774 1.00 91.88 113 ASN A CA 1
ATOM 911 C C . ASN A 1 113 ? 2.734 -1.669 -16.267 1.00 91.88 113 ASN A C 1
ATOM 913 O O . ASN A 1 113 ? 3.308 -1.390 -17.313 1.00 91.88 113 ASN A O 1
ATOM 917 N N . ILE A 1 114 ? 3.039 -2.764 -15.571 1.00 94.50 114 ILE A N 1
ATOM 918 C CA . ILE A 1 114 ? 4.128 -3.688 -15.940 1.00 94.50 114 ILE A CA 1
ATOM 919 C C . ILE A 1 114 ? 3.851 -4.523 -17.206 1.00 94.50 114 ILE A C 1
ATOM 921 O O . ILE A 1 114 ? 4.623 -5.416 -17.540 1.00 94.50 114 ILE A O 1
ATOM 925 N N . LEU A 1 115 ? 2.732 -4.289 -17.902 1.00 92.00 115 LEU A N 1
ATOM 926 C CA . LEU A 1 115 ? 2.557 -4.805 -19.267 1.00 92.00 115 LEU A CA 1
ATOM 927 C C . LEU A 1 115 ? 3.354 -3.982 -20.285 1.00 92.00 115 LEU A C 1
ATOM 929 O O . LEU A 1 115 ? 3.596 -4.447 -21.396 1.00 92.00 115 LEU A O 1
ATOM 933 N N . ASP A 1 116 ? 3.724 -2.757 -19.916 1.00 91.81 116 ASP A N 1
ATOM 934 C CA . ASP A 1 116 ? 4.735 -1.982 -20.615 1.00 91.81 116 ASP A CA 1
ATOM 935 C C . ASP A 1 116 ? 6.122 -2.514 -20.222 1.00 91.81 116 ASP A C 1
ATOM 937 O O . ASP A 1 116 ? 6.435 -2.658 -19.037 1.00 91.81 116 ASP A O 1
ATOM 941 N N . ALA A 1 117 ? 6.935 -2.850 -21.224 1.00 93.38 117 ALA A N 1
ATOM 942 C CA . ALA A 1 117 ? 8.240 -3.465 -21.016 1.00 93.38 117 ALA A CA 1
ATOM 943 C C . ALA A 1 117 ? 9.237 -2.520 -20.325 1.00 93.38 117 ALA A C 1
ATOM 945 O O . ALA A 1 117 ? 10.064 -2.993 -19.544 1.00 93.38 117 ALA A O 1
ATOM 946 N N . ASP A 1 118 ? 9.136 -1.209 -20.564 1.00 93.75 118 ASP A N 1
ATOM 947 C CA . ASP A 1 118 ? 10.020 -0.220 -19.946 1.00 93.75 118 ASP A CA 1
ATOM 948 C C . ASP A 1 118 ? 9.666 -0.072 -18.457 1.00 93.75 118 ASP A C 1
ATOM 950 O O . ASP A 1 118 ? 10.542 -0.124 -17.593 1.00 93.75 118 ASP A O 1
ATOM 954 N N . VAL A 1 119 ? 8.366 -0.024 -18.135 1.00 95.19 119 VAL A N 1
ATOM 955 C CA . VAL A 1 119 ? 7.871 -0.010 -16.744 1.00 95.19 119 VAL A CA 1
ATOM 956 C C . VAL A 1 119 ? 8.270 -1.281 -15.996 1.00 95.19 119 VAL A C 1
ATOM 958 O O . VAL A 1 119 ? 8.739 -1.205 -14.860 1.00 95.19 119 VAL A O 1
ATOM 961 N N . LEU A 1 120 ? 8.106 -2.456 -16.614 1.00 96.56 120 LEU A N 1
ATOM 962 C CA . LEU A 1 120 ? 8.515 -3.726 -16.012 1.00 96.56 120 LEU A CA 1
ATOM 963 C C . LEU A 1 120 ? 10.018 -3.739 -15.701 1.00 96.56 120 LEU A C 1
ATOM 965 O O . LEU A 1 120 ? 10.401 -4.092 -14.587 1.00 96.56 120 LEU A O 1
ATOM 969 N N . SER A 1 121 ? 10.852 -3.323 -16.660 1.00 96.56 121 SER A N 1
ATOM 970 C CA . SER A 1 121 ? 12.309 -3.253 -16.497 1.00 96.56 121 SER A CA 1
ATOM 971 C C . SER A 1 121 ? 12.710 -2.357 -15.322 1.00 96.56 121 SER A C 1
ATOM 973 O O . SER A 1 121 ? 13.581 -2.714 -14.521 1.00 96.56 121 SER A O 1
ATOM 975 N N . GLU A 1 122 ? 12.053 -1.206 -15.172 1.00 97.44 122 GLU A N 1
ATOM 976 C CA . GLU A 1 122 ? 12.310 -0.298 -14.056 1.00 97.44 122 GLU A CA 1
ATOM 977 C C . GLU A 1 122 ? 11.845 -0.865 -12.709 1.00 97.44 122 GLU A C 1
ATOM 979 O O . GLU A 1 122 ? 12.589 -0.792 -11.729 1.00 97.44 122 GLU A O 1
ATOM 984 N N . ILE A 1 123 ? 10.674 -1.507 -12.647 1.00 97.94 123 ILE A N 1
ATOM 985 C CA . ILE A 1 123 ? 10.201 -2.180 -11.428 1.00 97.94 123 ILE A CA 1
ATOM 986 C C . ILE A 1 123 ? 11.158 -3.309 -11.016 1.00 97.94 123 ILE A C 1
ATOM 988 O O . ILE A 1 123 ? 11.521 -3.412 -9.844 1.00 97.94 123 ILE A O 1
ATOM 992 N N . GLU A 1 124 ? 11.627 -4.139 -11.950 1.00 97.62 124 GLU A N 1
ATOM 993 C CA . GLU A 1 124 ? 12.584 -5.216 -11.656 1.00 97.62 124 GLU A CA 1
ATOM 994 C C . GLU A 1 124 ? 13.953 -4.681 -11.206 1.00 97.62 124 GLU A C 1
ATOM 996 O O . GLU A 1 124 ? 14.587 -5.235 -10.293 1.00 97.62 124 GLU A O 1
ATOM 1001 N N . THR A 1 125 ? 14.390 -3.567 -11.797 1.00 97.19 125 THR A N 1
ATOM 1002 C CA . THR A 1 125 ? 15.592 -2.837 -11.383 1.00 97.19 125 THR A CA 1
ATOM 1003 C C . THR A 1 125 ? 15.433 -2.302 -9.962 1.00 97.19 125 THR A C 1
ATOM 1005 O O . THR A 1 125 ? 16.318 -2.511 -9.126 1.00 97.19 125 THR A O 1
ATOM 1008 N N . ALA A 1 126 ? 14.294 -1.679 -9.651 1.00 97.88 126 ALA A N 1
ATOM 1009 C CA . ALA A 1 126 ? 13.985 -1.170 -8.323 1.00 97.88 126 ALA A CA 1
ATOM 1010 C C . ALA A 1 126 ? 13.957 -2.295 -7.277 1.00 97.88 126 ALA A C 1
ATOM 1012 O O . ALA A 1 126 ? 14.605 -2.196 -6.235 1.00 97.88 126 ALA A O 1
ATOM 1013 N N . MET A 1 127 ? 13.300 -3.417 -7.590 1.00 97.31 127 MET A N 1
ATOM 1014 C CA . MET A 1 127 ? 13.300 -4.614 -6.746 1.00 97.31 127 MET A CA 1
ATOM 1015 C C . MET A 1 127 ? 14.724 -5.102 -6.466 1.00 97.31 127 MET A C 1
ATOM 1017 O O . MET A 1 127 ? 15.062 -5.430 -5.332 1.00 97.31 127 MET A O 1
ATOM 1021 N N . THR A 1 128 ? 15.580 -5.156 -7.486 1.00 97.19 128 THR A N 1
ATOM 1022 C CA . THR A 1 128 ? 16.966 -5.610 -7.319 1.00 97.19 128 THR A CA 1
ATOM 1023 C C . THR A 1 128 ? 17.762 -4.669 -6.414 1.00 97.19 128 THR A C 1
ATOM 1025 O O . THR A 1 128 ? 18.448 -5.147 -5.511 1.00 97.19 128 THR A O 1
ATOM 1028 N N . LYS A 1 129 ? 17.629 -3.350 -6.607 1.00 97.06 129 LYS A N 1
ATOM 1029 C CA . LYS A 1 129 ? 18.298 -2.324 -5.792 1.00 97.06 129 LYS A CA 1
ATOM 1030 C C . LYS A 1 129 ? 17.864 -2.392 -4.325 1.00 97.06 129 LYS A C 1
ATOM 1032 O O . LYS A 1 129 ? 18.713 -2.532 -3.453 1.00 97.06 129 LYS A O 1
ATOM 1037 N N . ILE A 1 130 ? 16.558 -2.387 -4.045 1.00 96.44 130 ILE A N 1
ATOM 1038 C CA . ILE A 1 130 ? 16.050 -2.350 -2.664 1.00 96.44 130 ILE A CA 1
ATOM 1039 C C . ILE A 1 130 ? 16.347 -3.643 -1.889 1.00 96.44 130 ILE A C 1
ATOM 1041 O O . ILE A 1 130 ? 16.773 -3.584 -0.739 1.00 96.44 130 ILE A O 1
ATOM 1045 N N . PHE A 1 131 ? 16.213 -4.821 -2.513 1.00 95.69 131 PHE A N 1
ATOM 1046 C CA . PHE A 1 131 ? 16.579 -6.083 -1.856 1.00 95.69 131 PHE A CA 1
ATOM 1047 C C . PHE A 1 131 ? 18.097 -6.237 -1.691 1.00 95.69 131 PHE A C 1
ATOM 1049 O O . PHE A 1 131 ? 18.543 -6.801 -0.687 1.00 95.69 131 PHE A O 1
ATOM 1056 N N . GLY A 1 132 ? 18.885 -5.733 -2.647 1.00 95.19 132 GLY A N 1
ATOM 1057 C CA . GLY A 1 132 ? 20.341 -5.645 -2.533 1.00 95.19 132 GLY A CA 1
ATOM 1058 C C . GLY A 1 132 ? 20.744 -4.781 -1.342 1.00 95.19 132 GLY A C 1
ATOM 1059 O O . GLY A 1 132 ? 21.448 -5.261 -0.459 1.00 95.19 132 GLY A O 1
ATOM 1060 N N . PHE A 1 133 ? 20.180 -3.575 -1.243 1.00 95.19 133 PHE A N 1
ATOM 1061 C CA . PHE A 1 133 ? 20.375 -2.680 -0.106 1.00 95.19 133 PHE A CA 1
ATOM 1062 C C . PHE A 1 133 ? 20.011 -3.346 1.228 1.00 95.19 133 PHE A C 1
ATOM 1064 O O . PHE A 1 133 ? 20.826 -3.335 2.147 1.00 95.19 133 PHE A O 1
ATOM 1071 N N . CYS A 1 134 ? 18.841 -3.992 1.338 1.00 93.06 134 CYS A N 1
ATOM 1072 C CA . CYS A 1 134 ? 18.464 -4.701 2.565 1.00 93.06 134 CYS A CA 1
ATOM 1073 C C . CYS A 1 134 ? 19.490 -5.775 2.950 1.00 93.06 134 CYS A C 1
ATOM 1075 O O . CYS A 1 134 ? 19.830 -5.918 4.122 1.00 93.06 134 CYS A O 1
ATOM 1077 N N . THR A 1 135 ? 20.006 -6.513 1.964 1.00 92.19 135 THR A N 1
ATOM 1078 C CA . THR A 1 135 ? 21.020 -7.551 2.187 1.00 92.19 135 THR A CA 1
ATOM 1079 C C . THR A 1 135 ? 22.341 -6.943 2.659 1.00 92.19 135 THR A C 1
ATOM 1081 O O . THR A 1 135 ? 22.904 -7.404 3.652 1.00 92.19 135 THR A O 1
ATOM 1084 N N . ASP A 1 136 ? 22.809 -5.891 1.988 1.00 91.62 136 ASP A N 1
ATOM 1085 C CA . ASP A 1 136 ? 24.095 -5.243 2.258 1.00 91.62 136 ASP A CA 1
ATOM 1086 C C . ASP A 1 136 ? 24.101 -4.492 3.599 1.00 91.62 136 ASP A C 1
ATOM 1088 O O . ASP A 1 136 ? 25.092 -4.530 4.331 1.00 91.62 136 ASP A O 1
ATOM 1092 N N . ALA A 1 137 ? 22.981 -3.859 3.956 1.00 88.69 137 ALA A N 1
ATOM 1093 C CA . ALA A 1 137 ? 22.793 -3.155 5.225 1.00 88.69 137 ALA A CA 1
ATOM 1094 C C . ALA A 1 137 ? 22.421 -4.087 6.398 1.00 88.69 137 ALA A C 1
ATOM 1096 O O . ALA A 1 137 ? 22.360 -3.647 7.549 1.00 88.69 137 ALA A O 1
ATOM 1097 N N . GLY A 1 138 ? 22.182 -5.379 6.132 1.00 86.81 138 GLY A N 1
ATOM 1098 C CA . GLY A 1 138 ? 21.814 -6.371 7.146 1.00 86.81 138 GLY A CA 1
ATOM 1099 C C . GLY A 1 138 ? 20.372 -6.254 7.655 1.00 86.81 138 GLY A C 1
ATOM 1100 O O . GLY A 1 138 ? 20.063 -6.750 8.741 1.00 86.81 138 GLY A O 1
ATOM 1101 N N . PHE A 1 139 ? 19.482 -5.617 6.890 1.00 86.12 139 PHE A N 1
ATOM 1102 C CA . PHE A 1 139 ? 18.052 -5.570 7.183 1.00 86.12 139 PHE A CA 1
ATOM 1103 C C . PHE A 1 139 ? 17.396 -6.922 6.890 1.00 86.12 139 PHE A C 1
ATOM 1105 O O . PHE A 1 139 ? 17.156 -7.306 5.744 1.00 86.12 139 PHE A O 1
ATOM 1112 N N . MET A 1 140 ? 17.056 -7.639 7.957 1.00 85.19 140 MET A N 1
ATOM 1113 C CA . MET A 1 140 ? 16.314 -8.894 7.883 1.00 85.19 140 MET A CA 1
ATOM 1114 C C . MET A 1 140 ? 14.811 -8.607 7.841 1.00 85.19 140 MET A C 1
ATOM 1116 O O . MET A 1 140 ? 14.169 -8.517 8.886 1.00 85.19 140 MET A O 1
ATOM 1120 N N . LEU A 1 141 ? 14.250 -8.463 6.639 1.00 85.12 141 LEU A N 1
ATOM 1121 C CA . LEU A 1 141 ? 12.805 -8.304 6.473 1.00 85.12 141 LEU A CA 1
ATOM 1122 C C . LEU A 1 141 ? 12.075 -9.607 6.849 1.00 85.12 141 LEU A C 1
ATOM 1124 O O . LEU A 1 141 ? 12.435 -10.674 6.332 1.00 85.12 141 LEU A O 1
ATOM 1128 N N . PRO A 1 142 ? 11.053 -9.556 7.724 1.00 86.25 142 PRO A N 1
ATOM 1129 C CA . PRO A 1 142 ? 10.182 -10.695 7.974 1.00 86.25 142 PRO A CA 1
ATOM 1130 C C . PRO A 1 142 ? 9.617 -11.273 6.673 1.00 86.25 142 PRO A C 1
ATOM 1132 O O . PRO A 1 142 ? 9.271 -10.553 5.740 1.00 86.25 142 PRO A O 1
ATOM 1135 N N . SER A 1 143 ? 9.445 -12.595 6.615 1.00 82.06 143 SER A N 1
ATOM 1136 C CA . SER A 1 143 ? 8.881 -13.254 5.423 1.00 82.06 143 SER A CA 1
ATOM 1137 C C . SER A 1 143 ? 7.429 -12.851 5.112 1.00 82.06 143 SER A C 1
ATOM 1139 O O . SER A 1 143 ? 6.929 -13.124 4.021 1.00 82.06 143 SER A O 1
ATOM 1141 N N . SER A 1 144 ? 6.742 -12.252 6.088 1.00 84.25 144 SER A N 1
ATOM 1142 C CA . SER A 1 144 ? 5.395 -11.691 5.974 1.00 84.25 144 SER A CA 1
ATOM 1143 C C . SER A 1 144 ? 5.380 -10.267 5.416 1.00 84.25 144 SER A C 1
ATOM 1145 O O . SER A 1 144 ? 4.309 -9.803 5.028 1.00 84.25 144 SER A O 1
ATOM 1147 N N . THR A 1 145 ? 6.526 -9.581 5.351 1.00 93.81 145 THR A N 1
ATOM 1148 C CA . THR A 1 145 ? 6.601 -8.200 4.873 1.00 93.81 145 THR A CA 1
ATOM 1149 C C . THR A 1 145 ? 6.225 -8.131 3.404 1.00 93.81 145 THR A C 1
ATOM 1151 O O . THR A 1 145 ? 6.687 -8.925 2.582 1.00 93.81 145 THR A O 1
ATOM 1154 N N . ASN A 1 146 ? 5.349 -7.193 3.062 1.00 97.25 146 ASN A N 1
ATOM 1155 C CA . ASN A 1 146 ? 5.070 -6.861 1.671 1.00 97.25 146 ASN A CA 1
ATOM 1156 C C . ASN A 1 146 ? 5.799 -5.566 1.327 1.00 97.25 146 ASN A C 1
ATOM 1158 O O . ASN A 1 146 ? 5.901 -4.661 2.152 1.00 97.25 146 ASN A O 1
ATOM 1162 N N . LEU A 1 147 ? 6.317 -5.499 0.109 1.00 97.94 147 LEU A N 1
ATOM 1163 C CA . LEU A 1 147 ? 6.892 -4.291 -0.462 1.00 97.94 147 LEU A CA 1
ATOM 1164 C C . LEU A 1 147 ? 5.916 -3.761 -1.505 1.00 97.94 147 LEU A C 1
ATOM 1166 O O . LEU A 1 147 ? 5.408 -4.528 -2.320 1.00 97.94 147 LEU A O 1
ATOM 1170 N N . VAL A 1 148 ? 5.676 -2.458 -1.509 1.00 98.31 148 VAL A N 1
ATOM 1171 C CA . VAL A 1 148 ? 4.981 -1.793 -2.608 1.00 98.31 148 VAL A CA 1
ATOM 1172 C C . VAL A 1 148 ? 5.978 -0.932 -3.357 1.00 98.31 148 VAL A C 1
ATOM 1174 O O . VAL A 1 148 ? 6.749 -0.205 -2.734 1.00 98.31 148 VAL A O 1
ATOM 1177 N N . LEU A 1 149 ? 5.971 -1.050 -4.683 1.00 97.75 149 LEU A N 1
ATOM 1178 C CA . LEU A 1 149 ? 6.781 -0.241 -5.583 1.00 97.75 149 LEU A CA 1
ATOM 1179 C C . LEU A 1 149 ? 5.896 0.441 -6.614 1.00 97.75 149 LEU A C 1
ATOM 1181 O O . LEU A 1 149 ? 4.974 -0.167 -7.161 1.00 97.75 149 LEU A O 1
ATOM 1185 N N . ASP A 1 150 ? 6.234 1.679 -6.920 1.00 95.50 150 ASP A N 1
ATOM 1186 C CA . ASP A 1 150 ? 5.717 2.413 -8.064 1.00 95.50 150 ASP A CA 1
ATOM 1187 C C . ASP A 1 150 ? 6.873 3.116 -8.780 1.00 95.50 150 ASP A C 1
ATOM 1189 O O . ASP A 1 150 ? 7.941 3.325 -8.194 1.00 95.50 150 ASP A O 1
ATOM 1193 N N . VAL A 1 151 ? 6.678 3.444 -10.054 1.00 94.69 151 VAL A N 1
ATOM 1194 C CA . VAL A 1 151 ? 7.707 4.082 -10.875 1.00 94.69 151 VAL A CA 1
ATOM 1195 C C . VAL A 1 151 ? 7.135 5.236 -11.681 1.00 94.69 151 VAL A C 1
ATOM 1197 O O . VAL A 1 151 ? 6.131 5.105 -12.378 1.00 94.69 151 VAL A O 1
ATOM 1200 N N . GLU A 1 152 ? 7.841 6.359 -11.638 1.00 92.75 152 GLU A N 1
ATOM 1201 C CA . GLU A 1 152 ? 7.672 7.454 -12.584 1.00 92.75 152 GLU A CA 1
ATOM 1202 C C . GLU A 1 152 ? 8.838 7.398 -13.568 1.00 92.75 152 GLU A C 1
ATOM 1204 O O . GLU A 1 152 ? 9.995 7.627 -13.203 1.00 92.75 152 GLU A O 1
ATOM 1209 N N . LEU A 1 153 ? 8.536 7.027 -14.813 1.00 91.75 153 LEU A N 1
ATOM 1210 C CA . LEU A 1 153 ? 9.545 6.939 -15.863 1.00 91.75 153 LEU A CA 1
ATOM 1211 C C . LEU A 1 153 ? 10.160 8.314 -16.131 1.00 91.75 153 LEU A C 1
ATOM 1213 O O . LEU A 1 153 ? 9.461 9.329 -16.150 1.00 91.75 153 LEU A O 1
ATOM 1217 N N . ALA A 1 154 ? 11.462 8.328 -16.399 1.00 90.56 154 ALA A N 1
ATOM 1218 C CA . ALA A 1 154 ? 12.158 9.536 -16.806 1.00 90.56 154 ALA A CA 1
ATOM 1219 C C . ALA A 1 154 ? 11.536 10.163 -18.069 1.00 90.56 154 ALA A C 1
ATOM 1221 O O . ALA A 1 154 ? 11.315 9.494 -19.079 1.00 90.56 154 ALA A O 1
ATOM 1222 N N . GLU A 1 155 ? 11.310 11.479 -18.042 1.00 85.19 155 GLU A N 1
ATOM 1223 C CA . GLU A 1 155 ? 10.786 12.221 -19.201 1.00 85.19 155 GLU A CA 1
ATOM 1224 C C . GLU A 1 155 ? 11.807 12.350 -20.346 1.00 85.19 155 GLU A C 1
ATOM 1226 O O . GLU A 1 155 ? 11.444 12.641 -21.490 1.00 85.19 155 GLU A O 1
ATOM 1231 N N . SER A 1 156 ? 13.095 12.166 -20.049 1.00 83.00 156 SER A N 1
ATOM 1232 C CA . SER A 1 156 ? 14.192 12.262 -21.009 1.00 83.00 156 SER A CA 1
ATOM 1233 C C . SER A 1 156 ? 15.277 11.219 -20.712 1.00 83.00 156 SER A C 1
ATOM 1235 O O . SER A 1 156 ? 15.412 10.797 -19.567 1.00 83.00 156 SER A O 1
ATOM 1237 N N . PRO A 1 157 ? 16.099 10.831 -21.707 1.00 78.19 157 PRO A N 1
ATOM 1238 C CA . PRO A 1 157 ? 17.174 9.851 -21.512 1.00 78.19 157 PRO A CA 1
ATOM 1239 C C . PRO A 1 157 ? 18.286 10.296 -20.551 1.00 78.19 157 PRO A C 1
ATOM 1241 O O . PRO A 1 157 ? 19.098 9.470 -20.147 1.00 78.19 157 PRO A O 1
ATOM 1244 N N . ASP A 1 158 ? 18.360 11.596 -20.252 1.00 81.25 158 ASP A N 1
ATOM 1245 C CA . ASP A 1 158 ? 19.375 12.181 -19.370 1.00 81.25 158 ASP A CA 1
ATOM 1246 C C . ASP A 1 158 ? 18.924 12.210 -17.898 1.00 81.25 158 ASP A C 1
ATOM 1248 O O . ASP A 1 158 ? 19.726 12.536 -17.022 1.00 81.25 158 ASP A O 1
ATOM 1252 N N . ASN A 1 159 ? 17.652 11.892 -17.629 1.00 85.75 159 ASN A N 1
ATOM 1253 C CA . ASN A 1 159 ? 17.090 11.810 -16.289 1.00 85.75 159 ASN A CA 1
ATOM 1254 C C . ASN A 1 159 ? 16.922 10.343 -15.882 1.00 85.75 159 ASN A C 1
ATOM 1256 O O . ASN A 1 159 ? 16.611 9.486 -16.706 1.00 85.75 159 ASN A O 1
ATOM 1260 N N . ASP A 1 160 ? 17.080 10.069 -14.594 1.00 89.56 160 ASP A N 1
ATOM 1261 C CA . ASP A 1 160 ? 16.770 8.764 -14.022 1.00 89.56 160 ASP A CA 1
ATOM 1262 C C . ASP A 1 160 ? 15.283 8.674 -13.653 1.00 89.56 160 ASP A C 1
ATOM 1264 O O . ASP A 1 160 ? 14.660 9.662 -13.250 1.00 89.56 160 ASP A O 1
ATOM 1268 N N . SER A 1 161 ? 14.718 7.473 -13.778 1.00 94.62 161 SER A N 1
ATOM 1269 C CA . SER A 1 161 ? 13.363 7.174 -13.307 1.00 94.62 161 SER A CA 1
ATOM 1270 C C . SER A 1 161 ? 13.295 7.269 -11.782 1.00 94.62 161 SER A C 1
ATOM 1272 O O . SER A 1 161 ? 14.245 6.915 -11.081 1.00 94.62 161 SER A O 1
ATOM 1274 N N . ILE A 1 162 ? 12.157 7.720 -11.266 1.00 95.38 162 ILE A N 1
ATOM 1275 C CA . ILE A 1 162 ? 11.903 7.849 -9.830 1.00 95.38 162 ILE A CA 1
ATOM 1276 C C . ILE A 1 162 ? 11.170 6.598 -9.346 1.00 95.38 162 ILE A C 1
ATOM 1278 O O . ILE A 1 162 ? 10.179 6.182 -9.945 1.00 95.38 162 ILE A O 1
ATOM 1282 N N . TYR A 1 163 ? 11.625 6.020 -8.236 1.00 96.88 163 TYR A N 1
ATOM 1283 C CA . TYR A 1 163 ? 10.999 4.865 -7.598 1.00 96.88 163 TYR A CA 1
ATOM 1284 C C . TYR A 1 163 ? 10.349 5.288 -6.288 1.00 96.88 163 TYR A C 1
ATOM 1286 O O . TYR A 1 163 ? 11.010 5.848 -5.413 1.00 96.88 163 TYR A O 1
ATOM 1294 N N . LYS A 1 164 ? 9.066 4.981 -6.120 1.00 96.38 164 LYS A N 1
ATOM 1295 C CA . LYS A 1 164 ? 8.351 5.215 -4.864 1.00 96.38 164 LYS A CA 1
ATOM 1296 C C . LYS A 1 164 ? 8.112 3.905 -4.145 1.00 96.38 164 LYS A C 1
ATOM 1298 O O . LYS A 1 164 ? 7.827 2.895 -4.791 1.00 96.38 164 LYS A O 1
ATOM 1303 N N . TYR A 1 165 ? 8.228 3.906 -2.821 1.00 97.88 165 TYR A N 1
ATOM 1304 C CA . TYR A 1 165 ? 8.084 2.670 -2.063 1.00 97.88 165 TYR A CA 1
ATOM 1305 C C . TYR A 1 165 ? 7.536 2.851 -0.647 1.00 97.88 165 TYR A C 1
ATOM 1307 O O . TYR A 1 165 ? 7.648 3.911 -0.031 1.00 97.88 165 TYR A O 1
ATOM 1315 N N . TYR A 1 166 ? 6.981 1.763 -0.119 1.00 98.19 166 TYR A N 1
ATOM 1316 C CA . TYR A 1 166 ? 6.771 1.552 1.312 1.00 98.19 166 TYR A CA 1
ATOM 1317 C C . TYR A 1 166 ? 6.745 0.055 1.620 1.00 98.19 166 TYR A C 1
ATOM 1319 O O . TYR A 1 166 ? 6.482 -0.773 0.741 1.00 98.19 166 TYR A O 1
ATOM 1327 N N . LEU A 1 167 ? 7.017 -0.298 2.873 1.00 98.00 167 LEU A N 1
ATOM 1328 C CA . LEU A 1 167 ? 6.916 -1.663 3.375 1.00 98.00 167 LEU A CA 1
ATOM 1329 C C . LEU A 1 167 ? 5.703 -1.810 4.289 1.00 98.00 167 LEU A C 1
ATOM 1331 O O . LEU A 1 167 ? 5.256 -0.853 4.919 1.00 98.00 167 LEU A O 1
ATOM 1335 N N . VAL A 1 168 ? 5.176 -3.027 4.356 1.00 98.06 168 VAL A N 1
ATOM 1336 C CA . VAL A 1 168 ? 3.968 -3.369 5.106 1.00 98.06 168 VAL A CA 1
ATOM 1337 C C . VAL A 1 168 ? 4.269 -4.516 6.049 1.00 98.06 168 VAL A C 1
ATOM 1339 O O . VAL A 1 168 ? 4.807 -5.544 5.632 1.00 98.06 168 VAL A O 1
ATOM 1342 N N . ASP A 1 169 ? 3.867 -4.357 7.304 1.00 95.00 169 ASP A N 1
ATOM 1343 C CA . ASP A 1 169 ? 3.875 -5.408 8.307 1.00 95.00 169 ASP A CA 1
ATOM 1344 C C . ASP A 1 169 ? 2.434 -5.780 8.682 1.00 95.00 169 ASP A C 1
ATOM 1346 O O . ASP A 1 169 ? 1.712 -5.021 9.334 1.00 95.00 169 ASP A O 1
ATOM 1350 N N . HIS A 1 170 ? 2.002 -6.967 8.256 1.00 92.69 170 HIS A N 1
ATOM 1351 C CA . HIS A 1 170 ? 0.663 -7.477 8.554 1.00 92.69 170 HIS A CA 1
ATOM 1352 C C . HIS A 1 170 ? 0.502 -7.979 9.995 1.00 92.69 170 HIS A C 1
ATOM 1354 O O . HIS A 1 170 ? -0.628 -8.054 10.474 1.00 92.69 170 HIS A O 1
ATOM 1360 N N . GLU A 1 171 ? 1.592 -8.327 10.686 1.00 90.81 171 GLU A N 1
ATOM 1361 C CA . GLU A 1 171 ? 1.541 -8.780 12.080 1.00 90.81 171 GLU A CA 1
ATOM 1362 C C . GLU A 1 171 ? 1.241 -7.600 13.007 1.00 90.81 171 GLU A C 1
ATOM 1364 O O . GLU A 1 171 ? 0.368 -7.691 13.871 1.00 90.81 171 GLU A O 1
ATOM 1369 N N . TYR A 1 172 ? 1.901 -6.466 12.765 1.00 91.50 172 TYR A N 1
ATOM 1370 C CA . TYR A 1 172 ? 1.721 -5.243 13.550 1.00 91.50 172 TYR A CA 1
ATOM 1371 C C . TYR A 1 172 ? 0.711 -4.256 12.956 1.00 91.50 172 TYR A C 1
ATOM 1373 O O . TYR A 1 172 ? 0.474 -3.207 13.558 1.00 91.50 172 TYR A O 1
ATOM 1381 N N . ARG A 1 173 ? 0.106 -4.584 11.804 1.00 94.88 173 ARG A N 1
ATOM 1382 C CA . ARG A 1 173 ? -0.830 -3.721 11.059 1.00 94.88 173 ARG A CA 1
ATOM 1383 C C . ARG A 1 173 ? -0.263 -2.322 10.847 1.00 94.88 173 ARG A C 1
ATOM 1385 O O . ARG A 1 173 ? -0.898 -1.311 11.147 1.00 94.88 173 ARG A O 1
ATOM 1392 N N . SER A 1 174 ? 0.968 -2.272 10.363 1.00 95.69 174 SER A N 1
ATOM 1393 C CA . SER A 1 174 ? 1.713 -1.034 10.187 1.00 95.69 174 SER A CA 1
ATOM 1394 C C . SER A 1 174 ? 2.360 -0.969 8.811 1.00 95.69 174 SER A C 1
ATOM 1396 O O . SER A 1 174 ? 2.484 -1.964 8.092 1.00 95.69 174 SER A O 1
ATOM 1398 N N . ILE A 1 175 ? 2.768 0.240 8.446 1.00 96.75 175 ILE A N 1
ATOM 1399 C CA . ILE A 1 175 ? 3.682 0.484 7.336 1.00 96.75 175 ILE A CA 1
ATOM 1400 C C . ILE A 1 175 ? 4.970 1.105 7.866 1.00 96.75 175 ILE A C 1
ATOM 1402 O O . ILE A 1 175 ? 4.977 1.702 8.947 1.00 96.75 175 ILE A O 1
ATOM 1406 N N . PHE A 1 176 ? 6.053 0.957 7.113 1.00 95.50 176 PHE A N 1
ATOM 1407 C CA . PHE A 1 176 ? 7.360 1.502 7.462 1.00 95.50 176 PHE A CA 1
ATOM 1408 C C . PHE A 1 176 ? 8.235 1.700 6.217 1.00 95.50 176 PHE A C 1
ATOM 1410 O O . PHE A 1 176 ? 7.877 1.284 5.111 1.00 95.50 176 PHE A O 1
ATOM 1417 N N . TRP A 1 177 ? 9.391 2.333 6.409 1.00 96.06 177 TRP A N 1
ATOM 1418 C CA . TRP A 1 177 ? 10.335 2.701 5.353 1.00 96.06 177 TRP A CA 1
ATOM 1419 C C . TRP A 1 177 ? 11.766 2.325 5.744 1.00 96.06 177 TRP A C 1
ATOM 1421 O O . TRP A 1 177 ? 12.029 1.968 6.894 1.00 96.06 177 TRP A O 1
ATOM 1431 N N . LEU A 1 178 ? 12.671 2.370 4.767 1.00 95.38 178 LEU A N 1
ATOM 1432 C CA . LEU A 1 178 ? 14.115 2.193 4.962 1.00 95.38 178 LEU A CA 1
ATOM 1433 C C . LEU A 1 178 ? 14.852 3.539 5.086 1.00 95.38 178 LEU A C 1
ATOM 1435 O O . LEU A 1 178 ? 16.043 3.549 5.384 1.00 95.38 178 LEU A O 1
ATOM 1439 N N . ASP A 1 179 ? 14.136 4.639 4.864 1.00 94.56 179 ASP A N 1
ATOM 1440 C CA . ASP A 1 179 ? 14.574 6.020 5.055 1.00 94.56 179 ASP A CA 1
ATOM 1441 C C . ASP A 1 179 ? 13.861 6.619 6.277 1.00 94.56 179 ASP A C 1
ATOM 1443 O O . ASP A 1 179 ? 12.746 6.198 6.620 1.00 94.56 179 ASP A O 1
ATOM 1447 N N . ASP A 1 180 ? 14.476 7.612 6.920 1.00 92.38 180 ASP A N 1
ATOM 1448 C CA . ASP A 1 180 ? 13.825 8.366 7.992 1.00 92.38 180 ASP A CA 1
ATOM 1449 C C . ASP A 1 180 ? 12.869 9.407 7.382 1.00 92.38 180 ASP A C 1
ATOM 1451 O O . ASP A 1 180 ? 13.232 10.174 6.493 1.00 92.38 180 ASP A O 1
ATOM 1455 N N . LEU A 1 181 ? 11.630 9.468 7.883 1.00 91.50 181 LEU A N 1
ATOM 1456 C CA . LEU A 1 181 ? 10.644 10.464 7.451 1.00 91.50 181 LEU A CA 1
ATOM 1457 C C . LEU A 1 181 ? 10.376 11.466 8.571 1.00 91.50 181 LEU A C 1
ATOM 1459 O O . LEU A 1 181 ? 10.036 11.096 9.701 1.00 91.50 181 LEU A O 1
ATOM 1463 N N . ALA A 1 182 ? 10.463 12.751 8.238 1.00 90.69 182 ALA A N 1
ATOM 1464 C CA . ALA A 1 182 ? 10.006 13.810 9.121 1.00 90.69 182 ALA A CA 1
ATOM 1465 C C . ALA A 1 182 ? 8.470 13.833 9.166 1.00 90.69 182 ALA A C 1
ATOM 1467 O O . ALA A 1 182 ? 7.794 13.734 8.144 1.00 90.69 182 ALA A O 1
ATOM 1468 N N . PHE A 1 183 ? 7.901 13.975 10.366 1.00 91.31 183 PHE A N 1
ATOM 1469 C CA . PHE A 1 183 ? 6.460 14.171 10.524 1.00 91.31 183 PHE A CA 1
ATOM 1470 C C . PHE A 1 183 ? 6.100 15.645 10.291 1.00 91.31 183 PHE A C 1
ATOM 1472 O O . PHE A 1 183 ? 5.936 16.419 11.239 1.00 91.31 183 PHE A O 1
ATOM 1479 N N . ASP A 1 184 ? 6.030 16.041 9.023 1.00 91.38 184 ASP A N 1
ATOM 1480 C CA . ASP A 1 184 ? 5.751 17.407 8.581 1.00 91.38 184 ASP A CA 1
ATOM 1481 C C . ASP A 1 184 ? 4.869 17.450 7.320 1.00 91.38 184 ASP A C 1
ATOM 1483 O O . ASP A 1 184 ? 4.295 16.443 6.913 1.00 91.38 184 ASP A O 1
ATOM 1487 N N . GLU A 1 185 ? 4.694 18.644 6.745 1.00 88.19 185 GLU A N 1
ATOM 1488 C CA . GLU A 1 185 ? 3.800 18.886 5.605 1.00 88.19 185 GLU A CA 1
ATOM 1489 C C . GLU A 1 185 ? 4.332 18.306 4.286 1.00 88.19 185 GLU A C 1
ATOM 1491 O O . GLU A 1 185 ? 3.564 18.209 3.332 1.00 88.19 185 GLU A O 1
ATOM 1496 N N . GLU A 1 186 ? 5.610 17.915 4.223 1.00 88.62 186 GLU A N 1
ATOM 1497 C CA . GLU A 1 186 ? 6.192 17.281 3.036 1.00 88.62 186 GLU A CA 1
ATOM 1498 C C . GLU A 1 186 ? 5.676 15.849 2.885 1.00 88.62 186 GLU A C 1
ATOM 1500 O O . GLU A 1 186 ? 5.257 15.451 1.798 1.00 88.62 186 GLU A O 1
ATOM 1505 N N . PHE A 1 187 ? 5.643 15.098 3.989 1.00 87.31 187 PHE A N 1
ATOM 1506 C CA . PHE A 1 187 ? 5.252 13.689 3.972 1.00 87.31 187 PHE A CA 1
ATOM 1507 C C . PHE A 1 187 ? 3.846 13.439 4.520 1.00 87.31 187 PHE A C 1
ATOM 1509 O O . PHE A 1 187 ? 3.149 12.573 4.006 1.00 87.31 187 PHE A O 1
ATOM 1516 N N . PHE A 1 188 ? 3.399 14.180 5.538 1.00 91.69 188 PHE A N 1
ATOM 1517 C CA . PHE A 1 188 ? 2.186 13.874 6.303 1.00 91.69 188 PHE A CA 1
ATOM 1518 C C . PHE A 1 188 ? 1.193 15.037 6.293 1.00 91.69 188 PHE A C 1
ATOM 1520 O O . PHE A 1 188 ? 1.246 15.939 7.130 1.00 91.69 188 PHE A O 1
ATOM 1527 N N . SER A 1 189 ? 0.190 14.969 5.415 1.00 88.38 189 SER A N 1
ATOM 1528 C CA . SER A 1 189 ? -0.870 15.991 5.326 1.00 88.38 189 SER A CA 1
ATOM 1529 C C . SER A 1 189 ? -1.606 16.223 6.659 1.00 88.38 189 SER A C 1
ATOM 1531 O O . SER A 1 189 ? -1.933 17.356 7.023 1.00 88.38 189 SER A O 1
ATOM 1533 N N . ILE A 1 190 ? -1.794 15.158 7.447 1.00 89.62 190 ILE A N 1
ATOM 1534 C CA . ILE A 1 190 ? -2.466 15.198 8.751 1.00 89.62 190 ILE A CA 1
ATOM 1535 C C . ILE A 1 190 ? -1.715 16.042 9.791 1.00 89.62 190 ILE A C 1
ATOM 1537 O O . ILE A 1 190 ? -2.313 16.474 10.780 1.00 89.62 190 ILE A O 1
ATOM 1541 N N . CYS A 1 191 ? -0.423 16.326 9.588 1.00 89.50 191 CYS A N 1
ATOM 1542 C CA . CYS A 1 191 ? 0.345 17.143 10.521 1.00 89.50 191 CYS A CA 1
ATOM 1543 C C . CYS A 1 191 ? -0.215 18.571 10.636 1.00 89.50 191 CYS A C 1
ATOM 1545 O O . CYS A 1 191 ? 0.104 19.264 11.600 1.00 89.50 191 CYS A O 1
ATOM 1547 N N . TYR A 1 192 ? -1.051 19.035 9.693 1.00 88.44 192 TYR A N 1
ATOM 1548 C CA . TYR A 1 192 ? -1.773 20.304 9.812 1.00 88.44 192 TYR A CA 1
ATOM 1549 C C . TYR A 1 192 ? -2.714 20.322 11.027 1.00 88.44 192 TYR A C 1
ATOM 1551 O O . TYR A 1 192 ? -2.726 21.295 11.781 1.00 88.44 192 TYR A O 1
ATOM 1559 N N . GLU A 1 193 ? -3.426 19.221 11.261 1.00 87.38 193 GLU A N 1
ATOM 1560 C CA . GLU A 1 193 ? -4.374 19.060 12.370 1.00 87.38 193 GLU A CA 1
ATOM 1561 C C . GLU A 1 193 ? -3.700 18.466 13.620 1.00 87.38 193 GLU A C 1
ATOM 1563 O O . GLU A 1 193 ? -4.075 18.767 14.754 1.00 87.38 193 GLU A O 1
ATOM 1568 N N . VAL A 1 194 ? -2.666 17.640 13.431 1.00 87.25 194 VAL A N 1
ATOM 1569 C CA . VAL A 1 194 ? -1.963 16.932 14.508 1.00 87.25 194 VAL A CA 1
ATOM 1570 C C . VAL A 1 194 ? -0.592 17.565 14.744 1.00 87.25 194 VAL A C 1
ATOM 1572 O O . VAL A 1 194 ? 0.420 17.163 14.173 1.00 87.25 194 VAL A O 1
ATOM 1575 N N . LYS A 1 195 ? -0.551 18.578 15.615 1.00 88.12 195 LYS A N 1
ATOM 1576 C CA . LYS A 1 195 ? 0.683 19.282 16.007 1.00 88.12 195 LYS A CA 1
ATOM 1577 C C . LYS A 1 195 ? 1.281 18.706 17.300 1.00 88.12 195 LYS A C 1
ATOM 1579 O O . LYS A 1 195 ? 0.572 18.168 18.145 1.00 88.12 195 LYS A O 1
ATOM 1584 N N . GLY A 1 196 ? 2.593 18.875 17.490 1.00 87.94 196 GLY A N 1
ATOM 1585 C CA . GLY A 1 196 ? 3.277 18.514 18.745 1.00 87.94 196 GLY A CA 1
ATOM 1586 C C . GLY A 1 196 ? 3.583 17.021 18.909 1.00 87.94 196 GLY A C 1
ATOM 1587 O O . GLY A 1 196 ? 3.685 16.527 20.032 1.00 87.94 196 GLY A O 1
ATOM 1588 N N . VAL A 1 197 ? 3.728 16.288 17.805 1.00 91.38 197 VAL A N 1
ATOM 1589 C CA . VAL A 1 197 ? 4.168 14.889 17.828 1.00 91.38 197 VAL A CA 1
ATOM 1590 C C . VAL A 1 197 ? 5.606 14.814 18.344 1.00 91.38 197 VAL A C 1
ATOM 1592 O O . VAL A 1 197 ? 6.530 15.319 17.717 1.00 91.38 197 VAL A O 1
ATOM 1595 N N . SER A 1 198 ? 5.789 14.194 19.509 1.00 90.88 198 SER A N 1
ATOM 1596 C CA . SER A 1 198 ? 7.096 14.003 20.156 1.00 90.88 198 SER A CA 1
ATOM 1597 C C . SER A 1 198 ? 7.382 12.539 20.505 1.00 90.88 198 SER A C 1
ATOM 1599 O O . SER A 1 198 ? 8.400 12.237 21.122 1.00 90.88 198 SER A O 1
ATOM 1601 N N . SER A 1 199 ? 6.456 11.638 20.174 1.00 92.06 199 SER A N 1
ATOM 1602 C CA . SER A 1 199 ? 6.521 10.201 20.431 1.00 92.06 199 SER A CA 1
ATOM 1603 C C . SER A 1 199 ? 5.796 9.466 19.309 1.00 92.06 199 SER A C 1
ATOM 1605 O O . SER A 1 199 ? 4.741 9.921 18.862 1.00 92.06 199 SER A O 1
ATOM 1607 N N . SER A 1 200 ? 6.309 8.304 18.901 1.00 88.31 200 SER A N 1
ATOM 1608 C CA . SER A 1 200 ? 5.667 7.448 17.892 1.00 88.31 200 SER A CA 1
ATOM 1609 C C . SER A 1 200 ? 4.250 7.033 18.300 1.00 88.31 200 SER A C 1
ATOM 1611 O O . SER A 1 200 ? 3.364 6.920 17.455 1.00 88.31 200 SER A O 1
ATOM 1613 N N . SER A 1 201 ? 3.992 6.892 19.604 1.00 91.88 201 SER A N 1
ATOM 1614 C CA . SER A 1 201 ? 2.663 6.565 20.128 1.00 91.88 201 SER A CA 1
ATOM 1615 C C . SER A 1 201 ? 1.593 7.608 19.788 1.00 91.88 201 SER A C 1
ATOM 1617 O O . SER A 1 201 ? 0.426 7.241 19.682 1.00 91.88 201 SER A O 1
ATOM 1619 N N . HIS A 1 202 ? 1.962 8.878 19.570 1.00 92.62 202 HIS A N 1
ATOM 1620 C CA . HIS A 1 202 ? 1.003 9.934 19.220 1.00 92.62 202 HIS A CA 1
ATOM 1621 C C . HIS A 1 202 ? 0.395 9.730 17.825 1.00 92.62 202 HIS A C 1
ATOM 1623 O O . HIS A 1 202 ? -0.731 10.155 17.589 1.00 92.62 202 HIS A O 1
ATOM 1629 N N . ILE A 1 203 ? 1.121 9.070 16.915 1.00 93.44 203 ILE A N 1
ATOM 1630 C CA . ILE A 1 203 ? 0.708 8.860 15.517 1.00 93.44 203 ILE A CA 1
ATOM 1631 C C . ILE A 1 203 ? 0.441 7.389 15.184 1.00 93.44 203 ILE A C 1
ATOM 1633 O O . ILE A 1 203 ? 0.195 7.057 14.027 1.00 93.44 203 ILE A O 1
ATOM 1637 N N . ARG A 1 204 ? 0.438 6.501 16.188 1.00 94.50 204 ARG A N 1
ATOM 1638 C CA . ARG A 1 204 ? 0.219 5.056 16.006 1.00 94.50 204 ARG A CA 1
ATOM 1639 C C . ARG A 1 204 ? -1.029 4.759 15.171 1.00 94.50 204 ARG A C 1
ATOM 1641 O O . ARG A 1 204 ? -0.958 3.985 14.226 1.00 94.50 204 ARG A O 1
ATOM 1648 N N . HIS A 1 205 ? -2.150 5.403 15.497 1.00 93.06 205 HIS A N 1
ATOM 1649 C CA . HIS A 1 205 ? -3.411 5.217 14.775 1.00 93.06 205 HIS A CA 1
ATOM 1650 C C . HIS A 1 205 ? -3.356 5.705 13.326 1.00 93.06 205 HIS A C 1
ATOM 1652 O O . HIS A 1 205 ? -4.018 5.123 12.475 1.00 93.06 205 HIS A O 1
ATOM 1658 N N . HIS A 1 206 ? -2.565 6.739 13.032 1.00 94.62 206 HIS A N 1
ATOM 1659 C CA . HIS A 1 206 ? -2.392 7.210 11.662 1.00 94.62 206 HIS A CA 1
ATOM 1660 C C . HIS A 1 206 ? -1.553 6.225 10.835 1.00 94.62 206 HIS A C 1
ATOM 1662 O O . HIS A 1 206 ? -1.912 5.916 9.707 1.00 94.62 206 HIS A O 1
ATOM 1668 N N . ILE A 1 207 ? -0.493 5.643 11.404 1.00 96.25 207 ILE A N 1
ATOM 1669 C CA . ILE A 1 207 ? 0.271 4.586 10.719 1.00 96.25 207 ILE A CA 1
ATOM 1670 C C . ILE A 1 207 ? -0.593 3.338 10.480 1.00 96.25 207 ILE A C 1
ATOM 1672 O O . ILE A 1 207 ? -0.566 2.764 9.393 1.00 96.25 207 ILE A O 1
ATOM 1676 N N . GLU A 1 208 ? -1.407 2.945 11.460 1.00 97.19 208 GLU A N 1
ATOM 1677 C CA . GLU A 1 208 ? -2.358 1.838 11.300 1.00 97.19 208 GLU A CA 1
ATOM 1678 C C . GLU A 1 208 ? -3.442 2.155 10.249 1.00 97.19 208 GLU A C 1
ATOM 1680 O O . GLU A 1 208 ? -3.809 1.301 9.445 1.00 97.19 208 GLU A O 1
ATOM 1685 N N . GLN A 1 209 ? -3.917 3.402 10.176 1.00 95.88 209 GLN A N 1
ATOM 1686 C CA . GLN A 1 209 ? -4.804 3.855 9.100 1.00 95.88 209 GLN A CA 1
ATOM 1687 C C . GLN A 1 209 ? -4.153 3.665 7.722 1.00 95.88 209 GLN A C 1
ATOM 1689 O O . GLN A 1 209 ? -4.814 3.167 6.811 1.00 95.88 209 GLN A O 1
ATOM 1694 N N . GLN A 1 210 ? -2.871 4.010 7.562 1.00 97.69 210 GLN A N 1
ATOM 1695 C CA . GLN A 1 210 ? -2.156 3.787 6.302 1.00 97.69 210 GLN A CA 1
ATOM 1696 C C . GLN A 1 210 ? -2.059 2.298 5.943 1.00 97.69 210 GLN A C 1
ATOM 1698 O O . GLN A 1 210 ? -2.213 1.937 4.778 1.00 97.69 210 GLN A O 1
ATOM 1703 N N . TYR A 1 211 ? -1.878 1.411 6.926 1.00 97.94 211 TYR A N 1
ATOM 1704 C CA . TYR A 1 211 ? -1.948 -0.038 6.706 1.00 97.94 211 TYR A CA 1
ATOM 1705 C C . TYR A 1 211 ? -3.315 -0.480 6.157 1.00 97.94 211 TYR A C 1
ATOM 1707 O O . TYR A 1 211 ? -3.391 -1.244 5.189 1.00 97.94 211 TYR A O 1
ATOM 1715 N N . TRP A 1 212 ? -4.412 0.024 6.726 1.00 97.50 212 TRP A N 1
ATOM 1716 C CA . TRP A 1 212 ? -5.751 -0.265 6.205 1.00 97.50 212 TRP A CA 1
ATOM 1717 C C . TRP A 1 212 ? -5.963 0.327 4.809 1.00 97.50 212 TRP A C 1
ATOM 1719 O O . TRP A 1 212 ? -6.610 -0.303 3.972 1.00 97.50 212 TRP A O 1
ATOM 1729 N N . TYR A 1 213 ? -5.354 1.479 4.519 1.00 96.94 213 TYR A N 1
ATOM 1730 C CA . TYR A 1 213 ? -5.346 2.061 3.179 1.00 96.94 213 TYR A CA 1
ATOM 1731 C C . TYR A 1 213 ? -4.565 1.192 2.180 1.00 96.94 213 TYR A C 1
ATOM 1733 O O . TYR A 1 213 ? -5.028 0.980 1.064 1.00 96.94 213 TYR A O 1
ATOM 1741 N N . HIS A 1 214 ? -3.437 0.595 2.579 1.00 97.50 214 HIS A N 1
ATOM 1742 C CA . HIS A 1 214 ? -2.751 -0.417 1.770 1.00 97.50 214 HIS A CA 1
ATOM 1743 C C . HIS A 1 214 ? -3.663 -1.618 1.472 1.00 97.50 214 HIS A C 1
ATOM 1745 O O . HIS A 1 214 ? -3.743 -2.049 0.324 1.00 97.50 214 HIS A O 1
ATOM 1751 N N . CYS A 1 215 ? -4.381 -2.137 2.474 1.00 96.88 215 CYS A N 1
ATOM 1752 C CA . CYS A 1 215 ? -5.333 -3.236 2.272 1.00 96.88 215 CYS A CA 1
ATOM 1753 C C . CYS A 1 215 ? -6.472 -2.843 1.316 1.00 96.88 215 CYS A C 1
ATOM 1755 O O . CYS A 1 215 ? -6.914 -3.668 0.520 1.00 96.88 215 CYS A O 1
ATOM 1757 N N . HIS A 1 216 ? -6.930 -1.587 1.372 1.00 95.31 216 HIS A N 1
ATOM 1758 C CA . HIS A 1 216 ? -7.882 -1.033 0.405 1.00 95.31 216 HIS A CA 1
ATOM 1759 C C . HIS A 1 216 ? -7.285 -1.018 -1.001 1.00 95.31 216 HIS A C 1
ATOM 1761 O O . HIS A 1 216 ? -7.903 -1.522 -1.928 1.00 95.31 216 HIS A O 1
ATOM 1767 N N . LEU A 1 217 ? -6.056 -0.521 -1.164 1.00 95.69 217 LEU A N 1
ATOM 1768 C CA . LEU A 1 217 ? -5.390 -0.494 -2.464 1.00 95.69 217 LEU A CA 1
ATOM 1769 C C . LEU A 1 217 ? -5.161 -1.907 -3.020 1.00 95.69 217 LEU A C 1
ATOM 1771 O O . LEU A 1 217 ? -5.446 -2.169 -4.189 1.00 95.69 217 LEU A O 1
ATOM 1775 N N . PHE A 1 218 ? -4.715 -2.855 -2.205 1.00 96.69 218 PHE A N 1
ATOM 1776 C CA . PHE A 1 218 ? -4.378 -4.205 -2.652 1.00 96.69 218 PHE A CA 1
ATOM 1777 C C . PHE A 1 218 ? -5.185 -5.258 -1.885 1.00 96.69 218 PHE A C 1
ATOM 1779 O O . PHE A 1 218 ? -4.621 -5.967 -1.059 1.00 96.69 218 PHE A O 1
ATOM 1786 N N . PRO A 1 219 ? -6.489 -5.451 -2.170 1.00 95.31 219 PRO A N 1
ATOM 1787 C CA . PRO A 1 219 ? -7.351 -6.313 -1.357 1.00 95.31 219 PRO A CA 1
ATOM 1788 C C . PRO A 1 219 ? -6.904 -7.773 -1.251 1.00 95.31 219 PRO A C 1
ATOM 1790 O O . PRO A 1 219 ? -7.303 -8.464 -0.320 1.00 95.31 219 PRO A O 1
ATOM 1793 N N . THR A 1 220 ? -6.075 -8.268 -2.178 1.00 94.75 220 THR A N 1
ATOM 1794 C CA . THR A 1 220 ? -5.502 -9.620 -2.077 1.00 94.75 220 THR A CA 1
ATOM 1795 C C . THR A 1 220 ? -4.345 -9.732 -1.081 1.00 94.75 220 THR A C 1
ATOM 1797 O O . THR A 1 220 ? -3.905 -10.853 -0.831 1.00 94.75 220 THR A O 1
ATOM 1800 N N . SER A 1 221 ? -3.829 -8.623 -0.535 1.00 94.75 221 SER A N 1
ATOM 1801 C CA . SER A 1 221 ? -2.778 -8.644 0.493 1.00 94.75 221 SER A CA 1
ATOM 1802 C C . SER A 1 221 ? -3.315 -9.060 1.860 1.00 94.75 221 SER A C 1
ATOM 1804 O O . SER A 1 221 ? -2.588 -9.657 2.652 1.00 94.75 221 SER A O 1
ATOM 1806 N N . LEU A 1 222 ? -4.611 -8.849 2.110 1.00 92.69 222 LEU A N 1
ATOM 1807 C CA . LEU A 1 222 ? -5.264 -9.226 3.355 1.00 92.69 222 LEU A CA 1
ATOM 1808 C C . LEU A 1 222 ? -6.059 -10.526 3.197 1.00 92.69 222 LEU A C 1
ATOM 1810 O O . LEU A 1 222 ? -6.982 -10.631 2.392 1.00 92.69 222 LEU A O 1
ATOM 1814 N N . THR A 1 223 ? -5.755 -11.514 4.037 1.00 91.31 223 THR A N 1
ATOM 1815 C CA . TH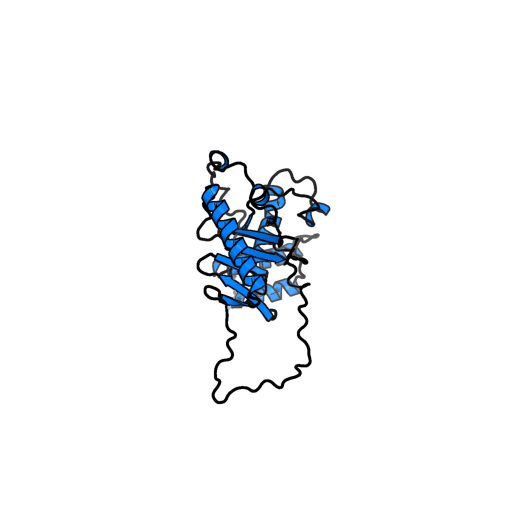R A 1 223 ? -6.639 -12.673 4.216 1.00 91.31 223 THR A CA 1
ATOM 1816 C C . THR A 1 223 ? -7.666 -12.351 5.292 1.00 91.31 223 THR A C 1
ATOM 1818 O O . THR A 1 223 ? -7.307 -12.163 6.453 1.00 91.31 223 THR A O 1
ATOM 1821 N N . LEU A 1 224 ? -8.945 -12.306 4.921 1.00 90.56 224 LEU A N 1
ATOM 1822 C CA . LEU A 1 224 ? -10.026 -12.064 5.872 1.00 90.56 224 LEU A CA 1
ATOM 1823 C C . LEU A 1 224 ? -10.215 -13.287 6.783 1.00 90.56 224 LEU A C 1
ATOM 1825 O O . LEU A 1 224 ? -10.593 -14.364 6.321 1.00 90.56 224 LEU A O 1
ATOM 1829 N N . THR A 1 225 ? -9.951 -13.118 8.077 1.00 93.25 225 THR A N 1
ATOM 1830 C CA . THR A 1 225 ? -10.133 -14.155 9.101 1.00 93.25 225 THR A CA 1
ATOM 1831 C C . THR A 1 225 ? -11.413 -13.909 9.906 1.00 93.25 225 THR A C 1
ATOM 1833 O O . THR A 1 225 ? -11.891 -12.774 9.965 1.00 93.25 225 THR A O 1
ATOM 1836 N N . PRO A 1 226 ? -11.971 -14.938 10.573 1.00 92.94 226 PRO A N 1
ATOM 1837 C CA . PRO A 1 226 ? -13.091 -14.747 11.494 1.00 92.94 226 PRO A CA 1
ATOM 1838 C C . PRO A 1 226 ? -12.800 -13.713 12.592 1.00 92.94 226 PRO A C 1
ATOM 1840 O O . PRO A 1 226 ? -13.675 -12.912 12.904 1.00 92.94 226 PRO A O 1
ATOM 1843 N N . ASP A 1 227 ? -11.566 -13.681 13.107 1.00 94.06 227 ASP A N 1
ATOM 1844 C CA . ASP A 1 227 ? -11.147 -12.728 14.142 1.00 94.06 227 ASP A CA 1
ATOM 1845 C C . ASP A 1 227 ? -11.194 -11.279 13.633 1.00 94.06 227 ASP A C 1
ATOM 1847 O O . ASP A 1 227 ? -11.693 -10.399 14.329 1.00 94.06 227 ASP A O 1
ATOM 1851 N N . LEU A 1 228 ? -10.764 -11.033 12.388 1.00 94.00 228 LEU A N 1
ATOM 1852 C CA . LEU A 1 228 ? -10.865 -9.712 11.754 1.00 94.00 228 LEU A CA 1
ATOM 1853 C C . LEU A 1 228 ? -12.320 -9.286 11.528 1.00 94.00 228 LEU A C 1
ATOM 1855 O O . LEU A 1 228 ? -12.668 -8.119 11.705 1.00 94.00 228 LEU A O 1
ATOM 1859 N N . VAL A 1 229 ? -13.188 -10.225 11.140 1.00 94.31 229 VAL A N 1
ATOM 1860 C CA . VAL A 1 229 ? -14.625 -9.951 10.985 1.00 94.31 229 VAL A CA 1
ATOM 1861 C C . VAL A 1 229 ? -15.255 -9.600 12.331 1.00 94.31 229 VAL A C 1
ATOM 1863 O O . VAL A 1 229 ? -16.097 -8.705 12.400 1.00 94.31 229 VAL A O 1
ATOM 1866 N N . ASP A 1 230 ? -14.866 -10.289 13.400 1.00 95.50 230 ASP A N 1
ATOM 1867 C CA . ASP A 1 230 ? -15.379 -10.023 14.741 1.00 95.50 230 ASP A CA 1
ATOM 1868 C C . ASP A 1 230 ? -14.889 -8.687 15.289 1.00 95.50 230 ASP A C 1
ATOM 1870 O O . ASP A 1 230 ? -15.702 -7.911 15.787 1.00 95.50 230 ASP A O 1
ATOM 1874 N N . GLU A 1 231 ? -13.618 -8.354 15.081 1.00 95.81 231 GLU A N 1
ATOM 1875 C CA . GLU A 1 231 ? -13.080 -7.036 15.408 1.00 95.81 231 GLU A CA 1
ATOM 1876 C C . GLU A 1 231 ? -13.823 -5.911 14.671 1.00 95.81 231 GLU A C 1
ATOM 1878 O O . GLU A 1 231 ? -14.250 -4.939 15.296 1.00 95.81 231 GLU A O 1
ATOM 1883 N N . LEU A 1 232 ? -14.067 -6.055 13.361 1.00 95.25 232 LEU A N 1
ATOM 1884 C CA . LEU A 1 232 ? -14.852 -5.079 12.597 1.00 95.25 232 LEU A CA 1
ATOM 1885 C C . LEU A 1 232 ? -16.261 -4.910 13.183 1.00 95.25 232 LEU A C 1
ATOM 1887 O O . LEU A 1 232 ? -16.772 -3.794 13.288 1.00 95.25 232 LEU A O 1
ATOM 1891 N N . ARG A 1 233 ? -16.909 -6.011 13.576 1.00 95.50 233 ARG A N 1
ATOM 1892 C CA . ARG A 1 233 ? -18.236 -5.962 14.203 1.00 95.50 233 ARG A CA 1
ATOM 1893 C C . ARG A 1 233 ? -18.192 -5.237 15.543 1.00 95.50 233 ARG A C 1
ATOM 1895 O O . ARG A 1 233 ? -19.097 -4.445 15.804 1.00 95.50 233 ARG A O 1
ATOM 1902 N N . ASP A 1 234 ? -17.171 -5.479 16.356 1.00 96.00 234 ASP A N 1
ATOM 1903 C CA . ASP A 1 234 ? -16.985 -4.818 17.648 1.00 96.00 234 ASP A CA 1
ATOM 1904 C C . ASP A 1 234 ? -16.750 -3.310 17.475 1.00 96.00 234 ASP A C 1
ATOM 1906 O O . ASP A 1 234 ? -17.396 -2.516 18.161 1.00 96.00 234 ASP A O 1
ATOM 1910 N N . ILE A 1 235 ? -15.946 -2.897 16.487 1.00 95.38 235 ILE A N 1
ATOM 1911 C CA . ILE A 1 235 ? -15.745 -1.482 16.124 1.00 95.38 235 ILE A CA 1
ATOM 1912 C C . ILE A 1 235 ? -17.070 -0.829 15.702 1.00 95.38 235 ILE A C 1
ATOM 1914 O O . ILE A 1 235 ? -17.429 0.239 16.200 1.00 95.38 235 ILE A O 1
ATOM 1918 N N . LEU A 1 236 ? -17.844 -1.478 14.827 1.00 96.19 236 LEU A N 1
ATOM 1919 C CA . LEU A 1 236 ? -19.138 -0.953 14.375 1.00 96.19 236 LEU A CA 1
ATOM 1920 C C . LEU A 1 236 ? -20.144 -0.836 15.528 1.00 96.19 236 LEU A C 1
ATOM 1922 O O . LEU A 1 236 ? -20.853 0.165 15.636 1.00 96.19 236 LEU A O 1
ATOM 1926 N N . MET A 1 237 ? -20.209 -1.833 16.416 1.00 95.31 237 MET A N 1
ATOM 1927 C CA . MET A 1 237 ? -21.065 -1.784 17.607 1.00 95.31 237 MET A CA 1
ATOM 1928 C C . MET A 1 237 ? -20.627 -0.690 18.584 1.00 95.31 237 MET A C 1
ATOM 1930 O O . MET A 1 237 ? -21.484 -0.020 19.170 1.00 95.31 237 MET A O 1
ATOM 1934 N N . HIS A 1 238 ? -19.319 -0.480 18.736 1.00 95.12 238 HIS A N 1
ATOM 1935 C CA . HIS A 1 238 ? -18.771 0.606 19.536 1.00 95.12 238 HIS A CA 1
ATOM 1936 C C . HIS A 1 238 ? -19.186 1.970 18.981 1.00 95.12 238 HIS A C 1
ATOM 1938 O O . HIS A 1 238 ? -19.755 2.759 19.727 1.00 95.12 238 HIS A O 1
ATOM 1944 N N . TRP A 1 239 ? -19.015 2.225 17.680 1.00 95.81 239 TRP A N 1
ATOM 1945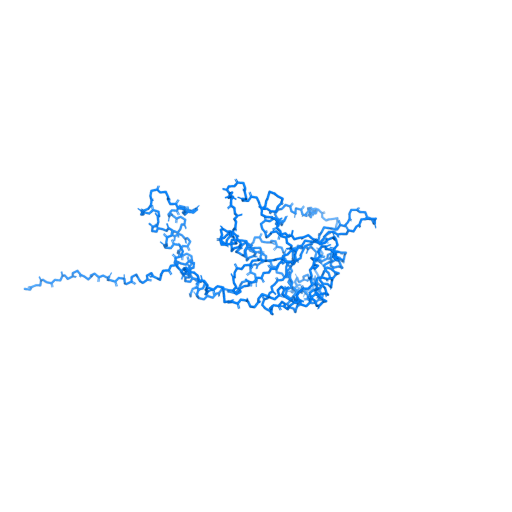 C CA . TRP A 1 239 ? -19.438 3.486 17.055 1.00 95.81 239 TRP A CA 1
ATOM 1946 C C . TRP A 1 239 ? -20.947 3.721 17.130 1.00 95.81 239 TRP A C 1
ATOM 1948 O O . TRP A 1 239 ? -21.393 4.838 17.393 1.00 95.81 239 TRP A O 1
ATOM 1958 N N . ILE A 1 240 ? -21.756 2.669 16.969 1.00 95.25 240 ILE A N 1
ATOM 1959 C CA . ILE A 1 240 ? -23.204 2.764 17.189 1.00 95.25 240 ILE A CA 1
ATOM 1960 C C . ILE A 1 240 ? -23.480 3.179 18.636 1.00 95.25 240 ILE A C 1
ATOM 1962 O O . ILE A 1 240 ? -24.294 4.067 18.861 1.00 95.25 240 ILE A O 1
ATOM 1966 N N . SER A 1 241 ? -22.811 2.570 19.614 1.00 94.69 241 SER A N 1
ATOM 1967 C CA . SER A 1 241 ? -23.005 2.893 21.032 1.00 94.69 241 SER A CA 1
ATOM 1968 C C . SER A 1 241 ? -22.565 4.322 21.354 1.00 94.69 241 SER A C 1
ATOM 1970 O O . SER A 1 241 ? -23.328 5.062 21.974 1.00 94.69 241 SER A O 1
ATOM 1972 N N . ASP A 1 242 ? -21.399 4.733 20.851 1.00 94.56 242 ASP A N 1
ATOM 1973 C CA . ASP A 1 242 ? -20.847 6.081 20.998 1.00 94.56 242 ASP A CA 1
ATOM 1974 C C . ASP A 1 242 ? -21.816 7.154 20.484 1.00 94.56 242 ASP A C 1
ATOM 1976 O O . ASP A 1 242 ? -22.049 8.149 21.166 1.00 94.56 242 ASP A O 1
ATOM 1980 N N . SER A 1 243 ? -22.496 6.903 19.359 1.00 91.81 243 SER A N 1
ATOM 1981 C CA . SER A 1 243 ? -23.506 7.823 18.816 1.00 91.81 243 SER A CA 1
ATOM 1982 C C . SER A 1 243 ? -24.704 8.086 19.744 1.00 91.81 243 SER A C 1
ATOM 1984 O O . SER A 1 243 ? -25.387 9.101 19.600 1.00 91.81 243 SER A O 1
ATOM 1986 N N . PHE A 1 244 ? -24.972 7.185 20.698 1.00 89.62 244 PHE A N 1
ATOM 1987 C CA . PHE A 1 244 ? -26.007 7.365 21.719 1.00 89.62 244 PHE A CA 1
ATOM 1988 C C . PHE A 1 244 ? -25.452 7.939 23.021 1.00 89.62 244 PHE A C 1
ATOM 1990 O O . PHE A 1 244 ? -26.154 8.680 23.710 1.00 89.62 244 PHE A O 1
ATOM 1997 N N . THR A 1 245 ? -24.231 7.553 23.396 1.00 92.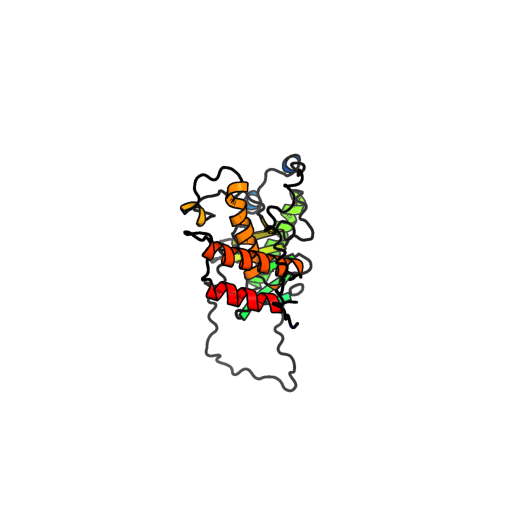38 245 THR A N 1
ATOM 1998 C CA . THR A 1 245 ? -23.651 7.876 24.706 1.00 92.38 245 THR A CA 1
ATOM 1999 C C . THR A 1 245 ? -22.825 9.157 24.710 1.00 92.38 245 THR A C 1
ATOM 2001 O O . THR A 1 245 ? -22.622 9.731 25.779 1.00 92.38 245 THR A O 1
ATOM 2004 N N . SER A 1 246 ? -22.361 9.618 23.548 1.00 91.00 246 SER A N 1
ATOM 2005 C CA . SER A 1 246 ? -21.526 10.808 23.393 1.00 91.00 246 SER A CA 1
ATOM 2006 C C . SER A 1 246 ? -22.266 11.917 22.651 1.00 91.00 246 SER A C 1
ATOM 2008 O O . SER A 1 246 ? -22.836 11.712 21.581 1.00 91.00 246 SER A O 1
ATOM 2010 N N . ALA A 1 247 ? -22.218 13.134 23.197 1.00 87.44 247 ALA A N 1
ATOM 2011 C CA . ALA A 1 247 ? -22.731 14.324 22.514 1.00 87.44 247 ALA A CA 1
ATOM 2012 C C . ALA A 1 247 ? -21.859 14.734 21.312 1.00 87.44 247 ALA A C 1
ATOM 2014 O O . ALA A 1 247 ? -22.321 15.453 20.428 1.00 87.44 247 ALA A O 1
ATOM 2015 N N . THR A 1 248 ? -20.603 14.287 21.290 1.00 86.75 248 THR A N 1
ATOM 2016 C CA . THR A 1 248 ? -19.610 14.560 20.248 1.00 86.75 248 THR A CA 1
ATOM 2017 C C . THR A 1 248 ? -18.975 13.239 19.840 1.00 86.75 248 THR A C 1
ATOM 2019 O O . THR A 1 248 ? -17.825 12.958 20.182 1.00 86.75 248 THR A O 1
ATOM 2022 N N . SER A 1 249 ? -19.771 12.389 19.192 1.00 88.88 249 SER A N 1
ATOM 2023 C CA . SER A 1 249 ? -19.296 11.104 18.686 1.00 88.88 249 SER A CA 1
ATOM 2024 C C . SER A 1 249 ? -18.142 11.301 17.704 1.00 88.88 249 SER A C 1
ATOM 2026 O O . SER A 1 249 ? -18.148 12.244 16.911 1.00 88.88 249 SER A O 1
ATOM 2028 N N . THR A 1 250 ? -17.159 10.405 17.758 1.00 86.75 250 THR A N 1
ATOM 2029 C CA . THR A 1 250 ? -16.032 10.372 16.812 1.00 86.75 250 THR A CA 1
ATOM 2030 C C . THR A 1 250 ? -16.278 9.408 15.651 1.00 86.75 250 THR A C 1
ATOM 2032 O O . THR A 1 250 ? -15.397 9.216 14.813 1.00 86.75 250 THR A O 1
ATOM 2035 N N . ALA A 1 251 ? -17.470 8.804 15.578 1.00 91.50 251 ALA A N 1
ATOM 2036 C CA . ALA A 1 251 ? -17.847 7.930 14.482 1.00 91.50 251 ALA A CA 1
ATOM 2037 C C . ALA A 1 251 ? -17.911 8.724 13.159 1.00 91.50 251 ALA A C 1
ATOM 2039 O O . ALA A 1 251 ? -18.616 9.733 13.083 1.00 91.50 251 ALA A O 1
ATOM 2040 N N . PRO A 1 252 ? -17.233 8.266 12.091 1.00 89.62 252 PRO A N 1
ATOM 2041 C CA . PRO A 1 252 ? -17.216 8.971 10.808 1.00 89.62 252 PRO A CA 1
ATOM 2042 C C . PRO A 1 252 ? -18.494 8.761 9.977 1.00 89.62 252 PRO A C 1
ATOM 2044 O O . PRO A 1 252 ? -18.633 9.351 8.908 1.00 89.62 252 PRO A O 1
ATOM 2047 N N . TYR A 1 253 ? -19.423 7.929 10.456 1.00 93.75 253 TYR A N 1
ATOM 2048 C CA . TYR A 1 253 ? -20.638 7.530 9.748 1.00 93.75 253 TYR A CA 1
ATOM 2049 C C . TYR A 1 253 ? -21.888 7.771 10.587 1.00 93.75 253 TYR A C 1
ATOM 2051 O O . TYR A 1 253 ? -21.862 7.780 11.820 1.00 93.75 253 TYR A O 1
ATOM 2059 N N . THR A 1 254 ? -23.023 7.898 9.908 1.00 94.06 254 THR A N 1
ATOM 2060 C CA . THR A 1 254 ? -24.327 7.962 10.563 1.00 94.06 254 THR A CA 1
ATOM 2061 C C . THR A 1 254 ? -24.713 6.610 11.166 1.00 94.06 254 THR A C 1
ATOM 2063 O O . THR A 1 254 ? -24.321 5.543 10.697 1.00 94.06 254 THR A O 1
ATOM 2066 N N . VAL A 1 255 ? -25.586 6.626 12.177 1.00 94.69 255 VAL A N 1
ATOM 2067 C CA . VAL A 1 255 ? -26.096 5.396 12.815 1.00 94.69 255 VAL A CA 1
ATOM 2068 C C . VAL A 1 255 ? -26.786 4.454 11.821 1.00 94.69 255 VAL A C 1
ATOM 2070 O O . VAL A 1 255 ? -26.768 3.239 12.013 1.00 94.69 255 VAL A O 1
ATOM 2073 N N . GLY A 1 256 ? -27.412 4.997 10.770 1.00 95.75 256 GLY A N 1
ATOM 2074 C CA . GLY A 1 256 ? -28.012 4.203 9.696 1.00 95.75 256 GLY A CA 1
ATOM 2075 C C . GLY A 1 256 ? -26.956 3.414 8.925 1.00 95.75 256 GLY A C 1
ATOM 2076 O O . GLY A 1 256 ? -27.024 2.189 8.885 1.00 95.75 256 GLY A O 1
ATOM 2077 N N . GLU A 1 257 ? -25.934 4.107 8.419 1.00 96.75 257 GLU A N 1
ATOM 2078 C CA . GLU A 1 257 ? -24.818 3.496 7.685 1.00 96.75 257 GLU A CA 1
ATOM 2079 C C . GLU A 1 257 ? -24.085 2.452 8.532 1.00 96.75 257 GLU A C 1
ATOM 2081 O O . GLU A 1 257 ? -23.829 1.345 8.063 1.00 96.75 257 GLU A O 1
ATOM 2086 N N . LEU A 1 258 ? -23.823 2.748 9.809 1.00 96.44 258 LEU A N 1
ATOM 2087 C CA . LEU A 1 258 ? -23.178 1.802 10.724 1.00 96.44 258 LEU A CA 1
ATOM 2088 C C . LEU A 1 258 ? -23.990 0.511 10.904 1.00 96.44 258 LEU A C 1
ATOM 2090 O O . LEU A 1 258 ? -23.421 -0.579 10.991 1.00 96.44 258 LEU A O 1
ATOM 2094 N N . ARG A 1 259 ? -25.325 0.607 10.956 1.00 95.62 259 ARG A N 1
ATOM 2095 C CA . ARG A 1 259 ? -26.206 -0.567 11.048 1.00 95.62 259 ARG A CA 1
ATOM 2096 C C . ARG A 1 259 ? -26.196 -1.388 9.764 1.00 95.62 259 ARG A C 1
ATOM 2098 O O . ARG A 1 259 ? -26.186 -2.617 9.855 1.00 95.62 259 ARG A O 1
ATOM 2105 N N . ASP A 1 260 ? -26.159 -0.734 8.608 1.00 96.25 260 ASP A N 1
ATOM 2106 C CA . ASP A 1 260 ? -26.068 -1.404 7.310 1.00 96.25 260 ASP A CA 1
ATOM 2107 C C . ASP A 1 260 ? -24.719 -2.123 7.161 1.00 96.25 260 ASP A C 1
ATOM 2109 O O . ASP A 1 260 ? -24.686 -3.316 6.848 1.00 96.25 260 ASP A O 1
ATOM 2113 N N . MET A 1 261 ? -23.613 -1.456 7.509 1.00 96.12 261 MET A N 1
ATOM 2114 C CA . MET A 1 261 ? -22.275 -2.059 7.559 1.00 96.12 261 MET A CA 1
ATOM 2115 C C . MET A 1 261 ? -22.228 -3.259 8.513 1.00 96.12 261 MET A C 1
ATOM 2117 O O . MET A 1 261 ? -21.726 -4.322 8.150 1.00 96.12 261 MET A O 1
ATOM 2121 N N . LEU A 1 262 ? -22.808 -3.139 9.714 1.00 95.62 262 LEU A N 1
ATOM 2122 C CA . LEU A 1 262 ? -22.862 -4.238 10.683 1.00 95.62 262 LEU A CA 1
ATOM 2123 C C . LEU A 1 262 ? -23.703 -5.412 10.168 1.00 95.62 262 LEU A C 1
ATOM 2125 O O . LEU A 1 262 ? -23.393 -6.571 10.450 1.00 95.62 262 LEU A O 1
ATOM 2129 N N . SER A 1 263 ? -24.773 -5.134 9.421 1.00 94.88 263 SER A N 1
ATOM 2130 C CA . SER A 1 263 ? -25.581 -6.168 8.774 1.00 94.88 263 SER A CA 1
ATOM 2131 C C . SER A 1 263 ? -24.790 -6.908 7.697 1.00 94.88 263 SER A C 1
ATOM 2133 O O . SER A 1 263 ? -24.880 -8.132 7.623 1.00 94.88 263 SER A O 1
ATOM 2135 N N . LEU A 1 264 ? -23.995 -6.196 6.892 1.00 93.19 264 LEU A N 1
ATOM 2136 C CA . LEU A 1 264 ? -23.107 -6.806 5.900 1.00 93.19 264 LEU A CA 1
ATOM 2137 C C . LEU A 1 264 ? -22.033 -7.668 6.571 1.00 93.19 264 LEU A C 1
ATOM 2139 O O . LEU A 1 264 ? -21.852 -8.819 6.181 1.00 93.19 264 LEU A O 1
ATOM 2143 N N . ALA A 1 265 ? -21.395 -7.158 7.628 1.00 91.69 265 ALA A N 1
ATOM 2144 C CA . ALA A 1 265 ? -20.329 -7.861 8.339 1.00 91.69 265 ALA A CA 1
ATOM 2145 C C . ALA A 1 265 ? -20.780 -9.212 8.927 1.00 91.69 265 ALA A C 1
ATOM 2147 O O . ALA A 1 265 ? -20.015 -10.174 8.962 1.00 91.69 265 ALA A O 1
ATOM 2148 N N . LYS A 1 266 ? -22.048 -9.322 9.345 1.00 88.56 266 LYS A N 1
ATOM 2149 C CA . LYS A 1 266 ? -22.633 -10.579 9.846 1.00 88.56 266 LYS A CA 1
ATOM 2150 C C . LYS A 1 266 ? -22.720 -11.686 8.790 1.00 88.56 266 LYS A C 1
ATOM 2152 O O . LYS A 1 266 ? -22.827 -12.846 9.175 1.00 88.56 266 LYS A O 1
ATOM 2157 N N . ASN A 1 267 ? -22.663 -11.347 7.501 1.00 87.69 267 ASN A N 1
ATOM 2158 C CA . ASN A 1 267 ? -22.758 -12.308 6.400 1.00 87.69 267 ASN A CA 1
ATOM 2159 C C . ASN A 1 267 ? -21.400 -12.907 5.988 1.00 87.69 267 ASN A C 1
ATOM 2161 O O . ASN A 1 267 ? -21.373 -13.757 5.105 1.00 87.69 267 ASN A O 1
ATOM 2165 N N . PHE A 1 268 ? -20.282 -12.479 6.589 1.00 77.94 268 PHE A N 1
ATOM 2166 C CA . PHE A 1 268 ? -18.947 -13.024 6.293 1.00 77.94 268 PHE A CA 1
ATOM 2167 C C . PHE A 1 268 ? -18.608 -14.318 7.059 1.00 77.94 268 PHE A C 1
ATOM 2169 O O . PHE A 1 268 ? -17.477 -14.791 6.973 1.00 77.94 268 PHE A O 1
ATOM 2176 N N . ARG A 1 269 ? -19.560 -14.882 7.810 1.00 59.84 269 ARG A N 1
ATOM 2177 C CA . ARG A 1 269 ? -19.414 -16.142 8.554 1.00 59.84 269 ARG A CA 1
ATOM 2178 C C . ARG A 1 269 ? -20.128 -17.301 7.868 1.00 59.84 269 ARG A C 1
ATOM 2180 O O . ARG A 1 269 ? -21.241 -17.075 7.345 1.00 59.84 269 ARG A O 1
#

pLDDT: mean 84.19, std 19.27, range [29.61, 98.31]

Organism: Dendrothele bispora (strain CBS 962.96) (NCBI:txid1314807)

Foldseek 3Di:
DDDDDPPPPPPPPPQDPLPPDDPDPDDDPPCVVQFPPDFLCNVVVQEDEAFLVPDCQVVPPPDDDPDDPDDDDDDPPDPDDDDDDDPQKDWDAAPVGQIWIARVVLQEIESEPCVPVVQVVVVVVVSCSVVVSCVVRVPDDPPLKHKYWDWDCDPDPVDHIHIYIWIADPSLLFIHGSHDDDPDVVHHVCCVVVPDDPDPVSCSVVRSVSSVSVCNVPVVSDDDDPVNLVSLLSVLVVQLVQVVVPPDGPDPDDNVVSVVVNVVSVVVD

Secondary structure (DSSP, 8-state):
--------------PPPP---SSS------GGGTS-S--HHHH-TTEEE--GGG--TTT------S--SS---PPTT----PPP--TT-EEEE-TTS-EEEEETTTTEEE-S-TTSHHHHHHHHHHHHHHHHHHHHTT----TT-EEEEEEE--SSTTSPPEEEEEEEETTTTEEE-SS---SSTTT-GGGGTS----SGGGGHHHHHHHHHHHHHH-GGG----HHHHHHHHHHHHHHHHHHHH-TT---SS-HHHHHHHHHHHGGG-

Sequence (269 aa):
APQGGEQGYDIAITTSPIQEGVPEAGNWLDTRSSVTKYELHDVHPHFYPMLPETSTRYDATGTISRESPDTYKIPHSTRRFEEEQPEGWKRSTHPEGARYFFHPDKKVYTDANILDADVLSEIETAMTKIFGFCTDAGFMLPSSTNLVLDVELAESPDNDSIYKYYLVDHEYRSIFWLDDLAFDEEFFSICYEVKGVSSSSHIRHHIEQQYWYHCHLFPTSLTLTPDLVDELRDILMHWISDSFTSATSTAPYTVGELRDMLSLAKNFR

Radius of gyration: 23.85 Å; chains: 1; bounding box: 78×42×74 Å